Protein AF-A0A822YLI3-F1 (afdb_monomer)

pLDDT: mean 75.6, std 17.93, range [23.59, 96.38]

Foldseek 3Di:
DLVQLVLLVVVLVVLLCVQCVVPHDCVVQVPDPSLVSSLVSLLVVLVVCLVVVLVVQCCCDVPPVVPPPDDPQQAADPVLLVVLLVLVNVCSSVVSNVVSVVSVCSSVVVFDFDQDCVVPPDVVLVVLLVVVVVVVVVVVVVVVVCCVVPVVSVVPPNVVLVVQPDSSSDGCSRCVNVPPPPPNVCVSCVNVSGGPGDDDD

Secondary structure (DSSP, 8-state):
-HHHHHHHHHHHHHHHHHHHHHHS-HHHHTTS-HHHHHHHHHHHHHHHHHHHHHHHHHIIIIIISHHHH--TT-PPPHHHHHHHHHHHHHHHHHHHHHHHHHHHHHHTTSS---S-GGGT-HHHHHHHHHHHHHHHHHHHHHHHHHHHHSHHHIIIIIHHHHHT-STTT--TTSHHHHTSSTHHHHHHHGGG---------

Sequence (201 aa):
MEDYLQLFVDETSFYNRIVLGNLLPENLWKALPHFIQTWIRNYIGGTAVYFISGFLWSFYIYYWKRNVYLPKDAIPSTKAMFLQIVVAMKAMPWYCLLPTLSEYMVENGWTRCFSRISDVGWPLYLLYLAVYLAIVEFGIYWAHRELHDIKPLYKYLHATHHIYNKQNTLSPFAGKFQLSRSFNFHSFVLPYMLVVCLCES

Structure (mmCIF, N/CA/C/O backbone):
data_AF-A0A822YLI3-F1
#
_entry.id   AF-A0A822YLI3-F1
#
loop_
_atom_site.group_PDB
_atom_site.id
_atom_site.type_symbol
_atom_site.label_atom_id
_atom_site.label_alt_id
_atom_site.label_comp_id
_atom_site.label_asym_id
_atom_site.label_entity_id
_atom_site.label_seq_id
_atom_site.pdbx_PDB_ins_code
_atom_site.Cartn_x
_atom_site.Cartn_y
_atom_site.Cartn_z
_atom_site.occupancy
_atom_site.B_iso_or_equiv
_atom_site.auth_seq_id
_atom_site.auth_comp_id
_atom_site.auth_asym_id
_atom_site.auth_atom_id
_atom_site.pdbx_PDB_model_num
ATOM 1 N N . MET A 1 1 ? -12.921 5.745 24.789 1.00 61.78 1 MET A N 1
ATOM 2 C CA . MET A 1 1 ? -11.719 5.488 23.962 1.00 61.78 1 MET A CA 1
ATOM 3 C C . MET A 1 1 ? -11.875 4.158 23.250 1.00 61.78 1 MET A C 1
ATOM 5 O O . MET A 1 1 ? -11.799 4.154 22.033 1.00 61.78 1 MET A O 1
ATOM 9 N N . GLU A 1 2 ? -12.199 3.086 23.979 1.00 70.69 2 GLU A N 1
ATOM 10 C CA . GLU A 1 2 ? -12.533 1.767 23.412 1.00 70.69 2 GLU A CA 1
ATOM 11 C C . GLU A 1 2 ? -13.627 1.843 22.332 1.00 70.69 2 GLU A C 1
ATOM 13 O O . GLU A 1 2 ? -13.388 1.409 21.210 1.00 70.69 2 GLU A O 1
ATOM 18 N N . ASP A 1 3 ? -14.742 2.537 22.594 1.00 81.81 3 ASP A N 1
ATOM 19 C CA . ASP A 1 3 ? -15.818 2.727 21.599 1.00 81.81 3 ASP A CA 1
ATOM 20 C C . ASP A 1 3 ? -15.367 3.436 20.308 1.00 81.81 3 ASP A C 1
ATOM 22 O O . ASP A 1 3 ? -15.943 3.226 19.244 1.00 81.81 3 ASP A O 1
ATOM 26 N N . TYR A 1 4 ? -14.339 4.289 20.385 1.00 85.00 4 TYR A N 1
ATOM 27 C CA . TYR A 1 4 ? -13.810 4.997 19.215 1.00 85.00 4 TYR A CA 1
ATOM 28 C C . TYR A 1 4 ? -12.834 4.121 18.425 1.00 85.00 4 TYR A C 1
ATOM 30 O O . TYR A 1 4 ? -12.859 4.136 17.199 1.00 85.00 4 TYR A O 1
ATOM 38 N N . LEU A 1 5 ? -12.007 3.323 19.112 1.00 87.75 5 LEU A N 1
ATOM 39 C CA . LEU A 1 5 ? -11.114 2.352 18.469 1.00 87.75 5 LEU A CA 1
ATOM 40 C C . LEU A 1 5 ? -11.900 1.259 17.737 1.00 87.75 5 LEU A C 1
ATOM 42 O O . LEU A 1 5 ? -11.496 0.830 16.656 1.00 87.75 5 LEU A O 1
ATOM 46 N N . GLN A 1 6 ? -13.063 0.880 18.275 1.00 90.62 6 GLN A N 1
ATOM 47 C CA . GLN A 1 6 ? -13.955 -0.091 17.649 1.00 90.62 6 GLN A CA 1
ATOM 48 C C . GLN A 1 6 ? -14.407 0.337 16.245 1.00 90.62 6 GLN A C 1
ATOM 50 O O . GLN A 1 6 ? -14.573 -0.520 15.382 1.00 90.62 6 GLN A O 1
ATOM 55 N N . LEU A 1 7 ? -14.518 1.644 15.971 1.00 89.19 7 LEU A N 1
ATOM 56 C CA . LEU A 1 7 ? -14.852 2.146 14.632 1.00 89.19 7 LEU A CA 1
ATOM 57 C C . LEU A 1 7 ? -13.835 1.689 13.578 1.00 89.19 7 LEU A C 1
ATOM 59 O O . LEU A 1 7 ? -14.231 1.301 12.480 1.00 89.19 7 LEU A O 1
ATOM 63 N N . PHE A 1 8 ? -12.542 1.700 13.914 1.00 87.69 8 PHE A N 1
ATOM 64 C CA . PHE A 1 8 ? -11.485 1.260 13.002 1.00 87.69 8 PHE A CA 1
ATOM 65 C C . PHE A 1 8 ? -11.511 -0.256 12.809 1.00 87.69 8 PHE A C 1
ATOM 67 O O . PHE A 1 8 ? -11.421 -0.725 11.678 1.00 87.69 8 PHE A O 1
ATOM 74 N N . VAL A 1 9 ? -11.707 -1.022 13.887 1.00 91.75 9 VAL A N 1
ATOM 75 C CA . VAL A 1 9 ? -11.822 -2.489 13.820 1.00 91.75 9 VAL A CA 1
ATOM 76 C C . VAL A 1 9 ? -13.034 -2.912 12.985 1.00 91.75 9 VAL A C 1
ATOM 78 O O . VAL A 1 9 ? -12.947 -3.842 12.180 1.00 91.75 9 VAL A O 1
ATOM 81 N N . ASP A 1 10 ? -14.171 -2.235 13.147 1.00 91.06 10 ASP A N 1
ATOM 82 C CA . ASP A 1 10 ? -15.396 -2.518 12.398 1.00 91.06 10 ASP A CA 1
ATOM 83 C C . ASP A 1 10 ? -15.228 -2.212 10.908 1.00 91.06 10 ASP A C 1
ATOM 85 O O . ASP A 1 10 ? -15.677 -2.989 10.057 1.00 91.06 10 ASP A O 1
ATOM 89 N N . GLU A 1 11 ? -14.549 -1.109 10.589 1.00 86.75 11 GLU A N 1
ATOM 90 C CA . GLU A 1 11 ? -14.236 -0.703 9.224 1.00 86.75 11 GLU A CA 1
ATOM 91 C C . GLU A 1 11 ? -13.280 -1.694 8.539 1.00 86.75 11 GLU A C 1
ATOM 93 O O . GLU A 1 11 ? -13.584 -2.211 7.459 1.00 86.75 11 GLU A O 1
ATOM 98 N N . THR A 1 12 ? -12.155 -2.042 9.168 1.00 88.56 12 THR A N 1
ATOM 99 C CA . THR A 1 12 ? -11.203 -3.009 8.596 1.00 88.56 12 THR A CA 1
ATOM 100 C C . THR A 1 12 ? -11.826 -4.397 8.469 1.00 88.56 12 THR A C 1
ATOM 102 O O . THR A 1 12 ? -11.646 -5.061 7.444 1.00 88.56 12 THR A O 1
ATOM 105 N N . SER A 1 13 ? -12.641 -4.813 9.444 1.00 92.25 13 SER A N 1
ATOM 106 C CA . SER A 1 13 ? -13.428 -6.051 9.387 1.00 92.25 13 SER A CA 1
ATOM 107 C C . SER A 1 13 ? -14.445 -6.028 8.249 1.00 92.25 13 SER A C 1
ATOM 109 O O . SER A 1 13 ? -14.653 -7.034 7.566 1.00 92.25 13 SER A O 1
ATOM 111 N N . PHE A 1 14 ? -15.090 -4.886 8.007 1.00 89.69 14 PHE A N 1
ATOM 112 C CA . PHE A 1 14 ? -15.985 -4.700 6.871 1.00 89.69 14 PHE A CA 1
ATOM 113 C C . PHE A 1 14 ? -15.246 -4.867 5.540 1.00 89.69 14 PHE A C 1
ATOM 115 O O . PHE A 1 14 ? -15.688 -5.666 4.711 1.00 89.69 14 PHE A O 1
ATOM 122 N N . TYR A 1 15 ? -14.088 -4.230 5.361 1.00 87.75 15 TYR A N 1
ATOM 123 C CA . TYR A 1 15 ? -13.287 -4.408 4.149 1.00 87.75 15 TYR A CA 1
ATOM 124 C C . TYR A 1 15 ? -12.752 -5.836 3.991 1.00 87.75 15 TYR A C 1
ATOM 126 O O . TYR A 1 15 ? -12.775 -6.375 2.882 1.00 87.75 15 TYR A O 1
ATOM 134 N N . ASN A 1 16 ? -12.331 -6.484 5.083 1.00 91.25 16 ASN A N 1
ATOM 135 C CA . ASN A 1 16 ? -11.916 -7.888 5.073 1.00 91.25 16 ASN A CA 1
ATOM 136 C C . ASN A 1 16 ? -13.061 -8.776 4.566 1.00 91.25 16 ASN A C 1
ATOM 138 O O . ASN A 1 16 ? -12.854 -9.578 3.659 1.00 91.25 16 ASN A O 1
ATOM 142 N N . ARG A 1 17 ? -14.291 -8.578 5.060 1.00 92.75 17 ARG A N 1
ATOM 143 C CA . ARG A 1 17 ? -15.476 -9.317 4.590 1.00 92.75 17 ARG A CA 1
ATOM 144 C C . ARG A 1 17 ? -15.779 -9.073 3.114 1.00 92.75 17 ARG A C 1
ATOM 146 O O . ARG A 1 17 ? -16.067 -10.034 2.408 1.00 92.75 17 ARG A O 1
ATOM 153 N N . ILE A 1 18 ? -15.702 -7.827 2.638 1.00 90.31 18 ILE A N 1
ATOM 154 C CA . ILE A 1 18 ? -15.935 -7.512 1.220 1.00 90.31 18 ILE A CA 1
ATOM 155 C C . ILE A 1 18 ? -14.918 -8.238 0.342 1.00 90.31 18 ILE A C 1
ATOM 157 O O . ILE A 1 18 ? -15.299 -8.907 -0.610 1.00 90.31 18 ILE A O 1
ATOM 161 N N . VAL A 1 19 ? -13.625 -8.112 0.622 1.00 90.62 19 VAL A N 1
ATOM 162 C CA . VAL A 1 19 ? -12.602 -8.653 -0.282 1.00 90.62 19 VAL A CA 1
ATOM 163 C C . VAL A 1 19 ? -12.481 -10.165 -0.120 1.00 90.62 19 VAL A C 1
ATOM 165 O O . VAL A 1 19 ? -12.572 -10.897 -1.102 1.00 90.62 19 VAL A O 1
ATOM 168 N N . LEU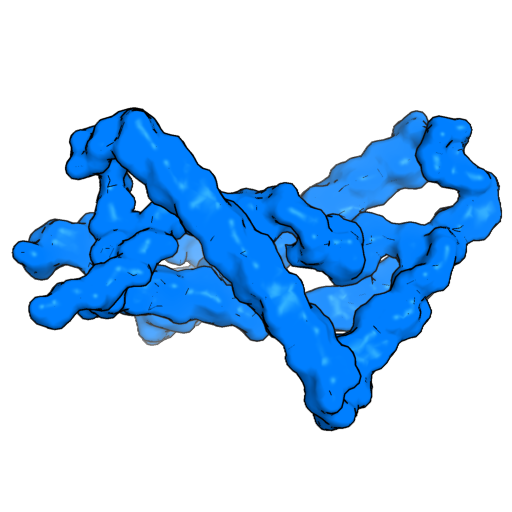 A 1 20 ? -12.299 -10.651 1.109 1.00 93.62 20 LEU A N 1
ATOM 169 C CA . LEU A 1 20 ? -12.065 -12.072 1.364 1.00 93.62 20 LEU A CA 1
ATOM 170 C C . LEU A 1 20 ? -13.341 -12.889 1.177 1.00 93.62 20 LEU A C 1
ATOM 172 O O . LEU A 1 20 ? -13.279 -13.959 0.590 1.00 93.62 20 LEU A O 1
ATOM 176 N N . GLY A 1 21 ? -14.499 -12.377 1.600 1.00 91.56 21 GLY A N 1
ATOM 177 C CA . GLY A 1 21 ? -15.774 -13.081 1.453 1.00 91.56 21 GLY A CA 1
ATOM 178 C C . GLY A 1 21 ? -16.207 -13.276 -0.001 1.00 91.56 21 GLY A C 1
ATOM 179 O O . GLY A 1 21 ? -16.834 -14.284 -0.309 1.00 91.56 21 GLY A O 1
ATOM 180 N N . ASN A 1 22 ? -15.841 -12.360 -0.905 1.00 93.38 22 ASN A N 1
ATOM 181 C CA . ASN A 1 22 ? -16.150 -12.500 -2.331 1.00 93.38 22 ASN A CA 1
ATOM 182 C C . ASN A 1 22 ? -15.109 -13.320 -3.111 1.00 93.38 22 ASN A C 1
ATOM 184 O O . ASN A 1 22 ? -15.420 -13.812 -4.194 1.00 93.38 22 ASN A O 1
ATOM 188 N N . LEU A 1 23 ? -13.876 -13.451 -2.606 1.00 92.31 23 LEU A N 1
ATOM 189 C CA . LEU A 1 23 ? -12.765 -14.055 -3.356 1.00 92.31 23 LEU A CA 1
ATOM 190 C C . LEU A 1 23 ? -12.268 -15.384 -2.781 1.00 92.31 23 LEU A C 1
ATOM 192 O O . LEU A 1 23 ? -11.633 -16.151 -3.503 1.00 92.31 23 LEU A O 1
ATOM 196 N N . LEU A 1 24 ? -12.531 -15.664 -1.503 1.00 91.62 24 LEU A N 1
ATOM 197 C CA . LEU A 1 24 ? -12.056 -16.849 -0.800 1.00 91.62 24 LEU A CA 1
ATOM 198 C C . LEU A 1 24 ? -13.220 -17.594 -0.122 1.00 91.62 24 LEU A C 1
ATOM 200 O O . LEU A 1 24 ? -14.061 -16.971 0.531 1.00 91.62 24 LEU A O 1
ATOM 204 N N . PRO A 1 25 ? -13.240 -18.937 -0.191 1.00 91.62 25 PRO A N 1
ATOM 205 C CA . PRO A 1 25 ? -14.136 -19.763 0.612 1.00 91.62 25 PRO A CA 1
ATOM 206 C C . PRO A 1 25 ? -14.058 -19.427 2.107 1.00 91.62 25 PRO A C 1
ATOM 208 O O . PRO A 1 25 ? -12.970 -19.259 2.659 1.00 91.62 25 PRO A O 1
ATOM 211 N N . GLU A 1 26 ? -15.207 -19.361 2.783 1.00 89.62 26 GLU A N 1
ATOM 212 C CA . GLU A 1 26 ? -15.295 -18.892 4.175 1.00 89.62 26 GLU A CA 1
ATOM 213 C C . GLU A 1 26 ? -14.412 -19.671 5.158 1.00 89.62 26 GLU A C 1
ATOM 215 O O . GLU A 1 26 ? -13.844 -19.095 6.086 1.00 89.62 26 GLU A O 1
ATOM 220 N N . ASN A 1 27 ? -14.257 -20.976 4.936 1.00 90.31 27 ASN A N 1
ATOM 221 C CA . ASN A 1 27 ? -13.449 -21.864 5.768 1.00 90.31 27 ASN A CA 1
ATOM 222 C C . ASN A 1 27 ? -11.946 -21.544 5.726 1.00 90.31 27 ASN A C 1
ATOM 224 O O . ASN A 1 27 ? -11.226 -21.949 6.634 1.00 90.31 27 ASN A O 1
ATOM 228 N N . LEU A 1 28 ? -11.466 -20.840 4.695 1.00 90.31 28 LEU A N 1
ATOM 229 C CA . LEU A 1 28 ? -10.048 -20.510 4.542 1.00 90.31 28 LEU A CA 1
ATOM 230 C C . LEU A 1 28 ? -9.642 -19.246 5.296 1.00 90.31 28 LEU A C 1
ATOM 232 O O . LEU A 1 28 ? -8.495 -19.152 5.722 1.00 90.31 28 LEU A O 1
ATOM 236 N N . TRP A 1 29 ? -10.546 -18.276 5.453 1.00 91.25 29 TRP A N 1
ATOM 237 C CA . TRP A 1 29 ? -10.179 -16.960 5.981 1.00 91.25 29 TRP A CA 1
ATOM 238 C C . TRP A 1 29 ? -10.843 -16.605 7.311 1.00 91.25 29 TRP A C 1
ATOM 240 O O . TRP A 1 29 ? -10.210 -15.924 8.113 1.00 91.25 29 TRP A O 1
ATOM 250 N N . LYS A 1 30 ? -12.056 -17.097 7.608 1.00 91.19 30 LYS A N 1
ATOM 251 C CA . LYS A 1 30 ? -12.750 -16.755 8.867 1.00 91.19 30 LYS A CA 1
ATOM 252 C C . LYS A 1 30 ? -12.019 -17.249 10.117 1.00 91.19 30 LYS A C 1
ATOM 254 O O . LYS A 1 30 ? -12.129 -16.629 11.167 1.00 91.19 30 LYS A O 1
ATOM 259 N N . ALA A 1 31 ? -11.286 -18.358 10.009 1.00 92.50 31 ALA A N 1
ATOM 260 C CA . ALA A 1 31 ? -10.514 -18.925 11.116 1.00 92.50 31 ALA A CA 1
ATOM 261 C C . ALA A 1 31 ? -9.160 -18.225 11.339 1.00 92.50 31 ALA A C 1
ATOM 263 O O . ALA A 1 31 ? -8.481 -18.505 12.326 1.00 92.50 31 ALA A O 1
ATOM 264 N N . LEU A 1 32 ? -8.739 -17.346 10.423 1.00 95.12 32 LEU A N 1
ATOM 265 C CA . LEU A 1 32 ? -7.455 -16.662 10.528 1.00 95.12 32 LEU A CA 1
ATOM 266 C C . LEU A 1 32 ? -7.537 -15.497 11.527 1.00 95.12 32 LEU A C 1
ATOM 268 O O . LEU A 1 32 ? -8.575 -14.840 11.611 1.00 95.12 32 LEU A O 1
ATOM 272 N N . PRO A 1 33 ? -6.442 -15.172 12.238 1.00 96.06 33 PRO A N 1
ATOM 273 C CA . PRO A 1 33 ? -6.355 -13.954 13.039 1.00 96.06 33 PRO A CA 1
ATOM 274 C C . PRO A 1 33 ? -6.661 -12.704 12.208 1.00 96.06 33 PRO A C 1
ATOM 276 O O . PRO A 1 33 ? -6.259 -12.629 11.045 1.00 96.06 33 PRO A O 1
ATOM 279 N N . HIS A 1 34 ? -7.296 -11.699 12.819 1.00 94.31 34 HIS A N 1
ATOM 280 C CA . HIS A 1 34 ? -7.683 -10.446 12.149 1.00 94.31 34 HIS A CA 1
ATOM 281 C C . HIS A 1 34 ? -6.516 -9.785 11.404 1.00 94.31 34 HIS A C 1
ATOM 283 O O . HIS A 1 34 ?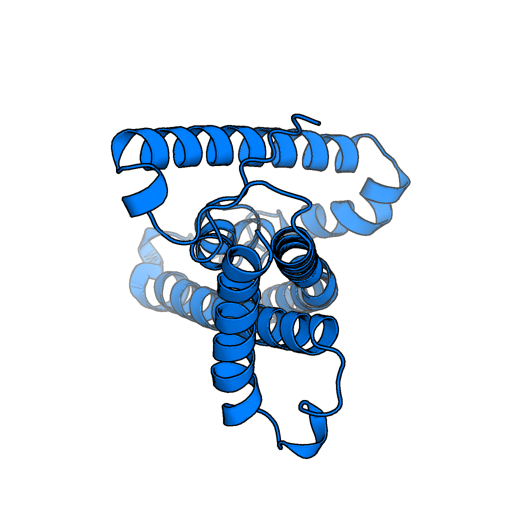 -6.642 -9.451 10.232 1.00 94.31 34 HIS A O 1
ATOM 289 N N . PHE A 1 35 ? -5.332 -9.733 12.024 1.00 95.31 35 PHE A N 1
ATOM 290 C CA . PHE A 1 35 ? -4.110 -9.231 11.385 1.00 95.31 35 PHE A CA 1
ATOM 291 C C . PHE A 1 35 ? -3.778 -9.951 10.066 1.00 95.31 35 PHE A C 1
ATOM 293 O O . PHE A 1 35 ? -3.426 -9.319 9.072 1.00 95.31 35 PHE A O 1
ATOM 300 N N . ILE A 1 36 ? -3.914 -11.282 10.036 1.00 96.38 36 ILE A N 1
ATOM 301 C CA . ILE A 1 36 ? -3.640 -12.084 8.838 1.00 96.38 36 ILE A CA 1
ATOM 302 C C . ILE A 1 36 ? -4.728 -11.856 7.786 1.00 96.38 36 ILE A C 1
ATOM 304 O O . ILE A 1 36 ? -4.408 -11.746 6.604 1.00 96.38 36 ILE A O 1
ATOM 308 N N . GLN A 1 37 ? -5.995 -11.730 8.191 1.00 95.62 37 GLN A N 1
ATOM 309 C CA . GLN A 1 37 ? -7.081 -11.370 7.274 1.00 95.62 37 GLN A CA 1
ATOM 310 C C . GLN A 1 37 ? -6.805 -10.016 6.603 1.00 95.62 37 GLN A C 1
ATOM 312 O O . GLN A 1 37 ? -6.828 -9.923 5.375 1.00 95.62 37 GLN A O 1
ATOM 317 N N . THR A 1 38 ? -6.450 -9.003 7.393 1.00 91.69 38 THR A N 1
ATOM 318 C CA . THR A 1 38 ? -6.077 -7.663 6.920 1.00 91.69 38 THR A CA 1
ATOM 319 C C . THR A 1 38 ? -4.874 -7.713 5.977 1.00 91.69 38 THR A C 1
ATOM 321 O O . THR A 1 38 ? -4.893 -7.091 4.914 1.00 91.69 38 THR A O 1
ATOM 324 N N . TRP A 1 39 ? -3.859 -8.522 6.289 1.00 94.38 39 TRP A N 1
ATOM 325 C CA . TRP A 1 39 ? -2.702 -8.702 5.412 1.00 94.38 39 TRP A CA 1
ATOM 326 C C . TRP A 1 39 ? -3.065 -9.337 4.069 1.00 94.38 39 TRP A C 1
ATOM 328 O O . TRP A 1 39 ? -2.643 -8.846 3.022 1.00 94.38 39 TRP A O 1
ATOM 338 N N . ILE A 1 40 ? -3.888 -10.390 4.074 1.00 94.81 40 ILE A N 1
ATOM 339 C CA . ILE A 1 40 ? -4.360 -11.042 2.845 1.00 94.81 40 ILE A CA 1
ATOM 340 C C . ILE A 1 40 ? -5.216 -10.068 2.028 1.00 94.81 40 ILE A C 1
ATOM 342 O O . ILE A 1 40 ? -5.030 -9.968 0.814 1.00 94.81 40 ILE A O 1
ATOM 346 N N . ARG A 1 41 ? -6.102 -9.302 2.677 1.00 94.00 41 ARG A N 1
ATOM 347 C CA . ARG A 1 41 ? -6.902 -8.254 2.028 1.00 94.00 41 ARG A CA 1
ATOM 348 C C . ARG A 1 41 ? -5.995 -7.224 1.350 1.00 94.00 41 ARG A C 1
ATOM 350 O O . ARG A 1 41 ? -6.176 -6.937 0.167 1.00 94.00 41 ARG A O 1
ATOM 357 N N . ASN A 1 42 ? -4.991 -6.719 2.066 1.00 87.50 42 ASN A N 1
ATOM 358 C CA . ASN A 1 42 ? -4.009 -5.764 1.548 1.00 87.50 42 ASN A CA 1
ATOM 359 C C . ASN A 1 42 ? -3.156 -6.347 0.420 1.00 87.50 42 ASN A C 1
ATOM 361 O O . ASN A 1 42 ? -2.832 -5.634 -0.526 1.00 87.50 42 ASN A O 1
ATOM 365 N N . TYR A 1 43 ? -2.823 -7.636 0.473 1.00 89.88 43 TYR A N 1
ATOM 366 C CA . TYR A 1 43 ? -2.099 -8.320 -0.594 1.00 89.88 43 TYR A CA 1
ATOM 367 C C . TYR A 1 43 ? -2.933 -8.467 -1.869 1.00 89.88 43 TYR A C 1
ATOM 369 O O . TYR A 1 43 ? -2.447 -8.168 -2.963 1.00 89.88 43 TYR A O 1
ATOM 377 N N . ILE A 1 44 ? -4.195 -8.886 -1.742 1.00 89.06 44 ILE A N 1
ATOM 378 C CA . ILE A 1 44 ? -5.123 -9.023 -2.870 1.00 89.06 44 ILE A CA 1
ATOM 379 C C . ILE A 1 44 ? -5.387 -7.657 -3.502 1.00 89.06 44 ILE A C 1
ATOM 381 O O . ILE A 1 44 ? -5.213 -7.504 -4.711 1.00 89.06 44 ILE A O 1
ATOM 385 N N . GLY A 1 45 ? -5.745 -6.657 -2.689 1.00 86.12 45 GLY A N 1
ATOM 386 C CA . GLY A 1 45 ? -5.936 -5.284 -3.151 1.00 86.12 45 GLY A CA 1
ATOM 387 C C . GLY A 1 45 ? -4.670 -4.749 -3.818 1.00 86.12 45 GLY A C 1
ATOM 388 O O . GLY A 1 45 ? -4.728 -4.310 -4.966 1.00 86.12 45 GLY A O 1
ATOM 389 N N . GLY A 1 46 ? -3.529 -4.884 -3.126 1.00 81.94 46 GLY A N 1
ATOM 390 C CA . GLY A 1 46 ? -2.158 -4.591 -3.570 1.00 81.94 46 GLY A CA 1
ATOM 391 C C . GLY A 1 46 ? -1.891 -5.044 -4.996 1.00 81.94 46 GLY A C 1
ATOM 392 O O . GLY A 1 46 ? -1.576 -4.271 -5.905 1.00 81.94 46 GLY A O 1
ATOM 393 N N . THR A 1 47 ? -2.095 -6.340 -5.180 1.00 87.38 47 THR A N 1
ATOM 394 C CA . THR A 1 47 ? -1.877 -7.052 -6.431 1.00 87.38 47 THR A CA 1
ATOM 395 C C . THR A 1 47 ? -2.869 -6.618 -7.512 1.00 87.38 47 THR A C 1
ATOM 397 O O . THR A 1 47 ? -2.468 -6.413 -8.659 1.00 87.38 47 THR A O 1
ATOM 400 N N . ALA A 1 48 ? -4.144 -6.422 -7.165 1.00 85.50 48 ALA A N 1
ATOM 401 C CA . ALA A 1 48 ? -5.171 -5.994 -8.109 1.00 85.50 48 ALA A CA 1
ATOM 402 C C . ALA A 1 48 ? -4.859 -4.611 -8.693 1.00 85.50 48 ALA A C 1
ATOM 404 O O . ALA A 1 48 ? -4.818 -4.465 -9.914 1.00 85.50 48 ALA A O 1
ATOM 405 N N . VAL A 1 49 ? -4.559 -3.609 -7.860 1.00 82.31 49 VAL A N 1
ATOM 406 C CA . VAL A 1 49 ? -4.189 -2.275 -8.367 1.00 82.31 49 VAL A CA 1
ATOM 407 C C . VAL A 1 49 ? -2.896 -2.348 -9.167 1.00 82.31 49 VAL A C 1
ATOM 409 O O . VAL A 1 49 ? -2.832 -1.733 -10.228 1.00 82.31 49 VAL A O 1
ATOM 412 N N . TYR A 1 50 ? -1.890 -3.112 -8.720 1.00 82.31 50 TYR A N 1
ATOM 413 C CA . TYR A 1 50 ? -0.635 -3.291 -9.460 1.00 82.31 50 TYR A CA 1
ATOM 414 C C . TYR A 1 50 ? -0.888 -3.781 -10.893 1.00 82.31 50 TYR A C 1
ATOM 416 O O . TYR A 1 50 ? -0.453 -3.140 -11.853 1.00 82.31 50 TYR A O 1
ATOM 424 N N . PHE A 1 51 ? -1.650 -4.864 -11.062 1.00 86.00 51 PHE A N 1
ATOM 425 C CA . PHE A 1 51 ? -1.923 -5.418 -12.388 1.00 86.00 51 PHE A CA 1
ATOM 426 C C . PHE A 1 51 ? -2.892 -4.572 -13.211 1.00 86.00 51 PHE A C 1
ATOM 428 O O . PHE A 1 51 ? -2.629 -4.364 -14.393 1.00 86.00 51 PHE A O 1
ATOM 435 N N . ILE A 1 52 ? -3.970 -4.047 -12.619 1.00 84.00 52 ILE A N 1
ATOM 436 C CA . ILE A 1 52 ? -4.948 -3.217 -13.339 1.00 84.00 52 ILE A CA 1
ATO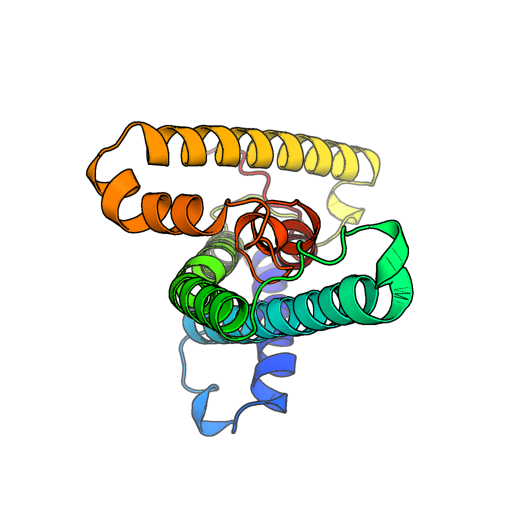M 437 C C . ILE A 1 52 ? -4.278 -1.936 -13.834 1.00 84.00 52 ILE A C 1
ATOM 439 O O . ILE A 1 52 ? -4.339 -1.626 -15.022 1.00 84.00 52 ILE A O 1
ATOM 443 N N . SER A 1 53 ? -3.581 -1.209 -12.958 1.00 78.56 53 SER A N 1
ATOM 444 C CA . SER A 1 53 ? -2.903 0.027 -13.357 1.00 78.56 53 SER A CA 1
ATOM 445 C C . SER A 1 53 ? -1.741 -0.246 -14.314 1.00 78.56 53 SER A C 1
ATOM 447 O O . SER A 1 53 ? -1.575 0.495 -15.282 1.00 78.56 53 SER A O 1
ATOM 449 N N . GLY A 1 54 ? -0.985 -1.334 -14.116 1.00 81.12 54 GLY A N 1
ATOM 450 C CA . GLY A 1 54 ? 0.110 -1.731 -15.006 1.00 81.12 54 GLY A CA 1
ATOM 451 C C . GLY A 1 54 ? -0.390 -2.097 -16.400 1.00 81.12 54 GLY A C 1
ATOM 452 O O . GLY A 1 54 ? 0.193 -1.673 -17.401 1.00 81.12 54 GLY A O 1
ATOM 453 N N . PHE A 1 55 ? -1.516 -2.807 -16.478 1.00 85.25 55 PHE A N 1
ATOM 454 C CA . PHE A 1 55 ? -2.195 -3.133 -17.726 1.00 85.25 55 PHE A CA 1
ATOM 455 C C . PHE A 1 55 ? -2.723 -1.883 -18.432 1.00 85.25 55 PHE A C 1
ATOM 457 O O . PHE A 1 55 ? -2.401 -1.675 -19.600 1.00 85.25 55 PHE A O 1
ATOM 464 N N . LEU A 1 56 ? -3.475 -1.024 -17.734 1.00 82.62 56 LEU A N 1
ATOM 465 C CA . LEU A 1 56 ? -4.045 0.198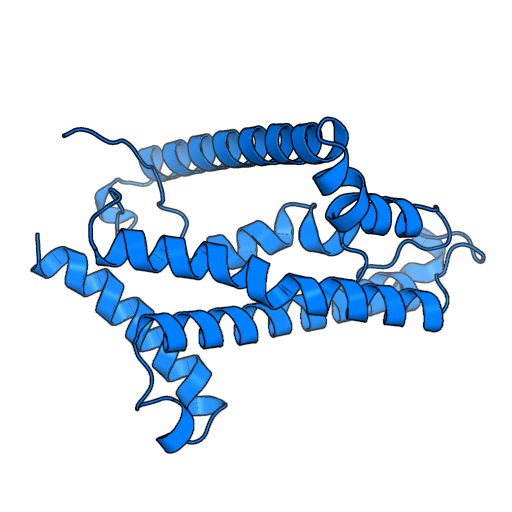 -18.313 1.00 82.62 56 LEU A CA 1
ATOM 466 C C . LEU A 1 56 ? -2.955 1.133 -18.852 1.00 82.62 56 LEU A C 1
ATOM 468 O O . LEU A 1 56 ? -3.067 1.631 -19.973 1.00 82.62 56 LEU A O 1
ATOM 472 N N . TRP A 1 57 ? -1.865 1.319 -18.102 1.00 79.69 57 TRP A N 1
ATOM 473 C CA . TRP A 1 57 ? -0.720 2.110 -18.554 1.00 79.69 57 TRP A CA 1
ATOM 474 C C . TRP A 1 57 ? 0.007 1.473 -19.737 1.00 79.69 57 TRP A C 1
ATOM 476 O O . TRP A 1 57 ? 0.363 2.177 -20.684 1.00 79.69 57 TRP A O 1
ATOM 486 N N . SER A 1 58 ? 0.204 0.153 -19.717 1.00 81.50 58 SER A N 1
ATOM 487 C CA . SER A 1 58 ? 0.829 -0.572 -20.830 1.00 81.50 58 SER A CA 1
ATOM 488 C C . SER A 1 58 ? -0.014 -0.470 -22.099 1.00 81.50 58 SER A C 1
ATOM 490 O O . SER A 1 58 ? 0.520 -0.201 -23.172 1.00 81.50 58 SER A O 1
ATOM 492 N N . PHE A 1 59 ? -1.335 -0.611 -21.982 1.00 83.50 59 PHE A N 1
ATOM 493 C CA . PHE A 1 59 ? -2.269 -0.433 -23.088 1.00 83.50 59 PHE A CA 1
ATOM 494 C C . PHE A 1 59 ? -2.224 1.002 -23.630 1.00 83.50 59 PHE A C 1
ATOM 496 O O . PHE A 1 59 ? -2.063 1.214 -24.833 1.00 83.50 59 PHE A O 1
ATOM 503 N N . TYR A 1 60 ? -2.284 2.004 -22.750 1.00 82.44 60 TYR A N 1
ATOM 504 C CA . TYR A 1 60 ? -2.251 3.407 -23.156 1.00 82.44 60 TYR A CA 1
ATOM 505 C C . TYR A 1 60 ? -0.943 3.786 -23.867 1.00 82.44 60 TYR A C 1
ATOM 507 O O . TYR A 1 60 ? -0.977 4.364 -24.955 1.00 82.44 60 TYR A O 1
ATOM 515 N N . ILE A 1 61 ? 0.214 3.436 -23.295 1.00 78.25 61 ILE A N 1
ATOM 516 C CA . ILE A 1 61 ? 1.523 3.797 -23.857 1.00 78.25 61 ILE A CA 1
ATOM 517 C C . ILE A 1 61 ? 1.831 2.982 -25.114 1.00 78.25 61 ILE A C 1
ATOM 519 O O . ILE A 1 61 ? 2.193 3.559 -26.137 1.00 78.25 61 ILE A O 1
ATOM 523 N N . TYR A 1 62 ? 1.733 1.651 -25.051 1.00 76.88 62 TYR A N 1
ATOM 524 C CA . TYR A 1 62 ? 2.265 0.788 -26.110 1.00 76.88 62 TYR A CA 1
ATOM 525 C C . TYR A 1 62 ? 1.288 0.560 -27.260 1.00 76.88 62 TYR A C 1
ATOM 527 O O . TYR A 1 62 ? 1.735 0.311 -28.381 1.00 76.88 62 TYR A O 1
ATOM 535 N N . TYR A 1 63 ? -0.020 0.661 -27.008 1.00 77.94 63 TYR A N 1
ATOM 536 C CA . TYR A 1 63 ? -1.048 0.420 -28.019 1.00 77.94 63 TYR A CA 1
ATOM 537 C C . TYR A 1 63 ? -1.706 1.717 -28.503 1.00 77.94 63 TYR A C 1
ATOM 539 O O . TYR A 1 63 ? -1.723 1.975 -29.703 1.00 77.94 63 TYR A O 1
ATOM 547 N N . TRP A 1 64 ? -2.186 2.577 -27.595 1.00 80.19 64 TRP A N 1
ATOM 548 C CA . TRP A 1 64 ? -2.945 3.776 -27.986 1.00 80.19 64 TRP A CA 1
ATOM 549 C C . TRP A 1 64 ? -2.060 4.952 -28.430 1.00 80.19 64 TRP A C 1
ATOM 551 O O . TRP A 1 64 ? -2.277 5.541 -29.489 1.00 80.19 64 TRP A O 1
ATOM 561 N N . LYS A 1 65 ? -1.069 5.348 -27.623 1.00 77.12 65 LYS A N 1
ATOM 562 C CA . LYS A 1 65 ? -0.221 6.538 -27.849 1.00 7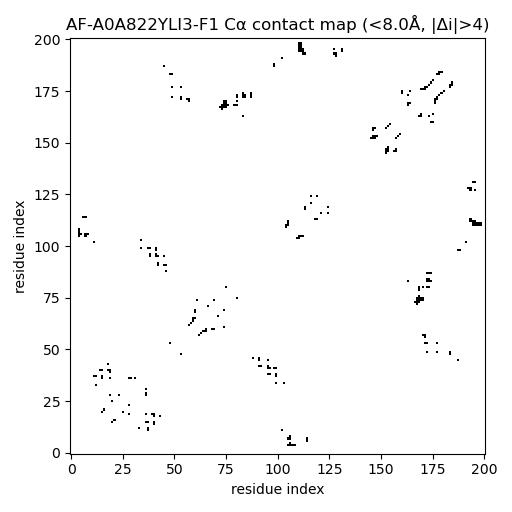7.12 65 LYS A CA 1
ATOM 563 C C . LYS A 1 65 ? 1.236 6.191 -28.163 1.00 77.12 65 LYS A C 1
ATOM 565 O O . LYS A 1 65 ? 2.147 6.962 -27.856 1.00 77.12 65 LYS A O 1
ATOM 570 N N . ARG A 1 66 ? 1.448 5.070 -28.854 1.00 67.06 66 ARG A N 1
ATOM 571 C CA . ARG A 1 66 ? 2.774 4.519 -29.177 1.00 67.06 66 ARG A CA 1
ATOM 572 C C . ARG A 1 66 ? 3.747 5.538 -29.774 1.00 67.06 66 ARG A C 1
ATOM 574 O O . ARG A 1 66 ? 4.894 5.600 -29.355 1.00 67.06 66 ARG A O 1
ATOM 581 N N . ASN A 1 67 ? 3.283 6.351 -30.722 1.00 62.94 67 ASN A N 1
ATOM 582 C CA . ASN A 1 67 ? 4.136 7.279 -31.476 1.00 62.94 67 ASN A CA 1
ATOM 583 C C . ASN A 1 67 ? 4.409 8.613 -30.756 1.00 62.94 67 ASN A C 1
ATOM 585 O O . ASN A 1 67 ? 5.145 9.436 -31.287 1.00 62.94 67 ASN A O 1
ATOM 589 N N . VAL A 1 68 ? 3.790 8.856 -29.595 1.00 66.38 68 VAL A N 1
ATOM 590 C CA . VAL A 1 68 ? 3.897 10.137 -28.873 1.00 66.38 68 VAL A CA 1
ATOM 591 C C . VAL A 1 68 ? 4.955 10.070 -27.777 1.00 66.38 68 VAL A C 1
ATOM 593 O O . VAL A 1 68 ? 5.694 11.027 -27.579 1.00 66.38 68 VAL A O 1
ATOM 596 N N . TYR A 1 69 ? 5.026 8.945 -27.063 1.00 63.16 69 TYR A N 1
ATOM 597 C CA . TYR A 1 69 ? 5.813 8.851 -25.832 1.00 63.16 69 TYR A CA 1
ATOM 598 C C . TYR A 1 69 ? 7.099 8.033 -25.963 1.00 63.16 69 TYR A C 1
ATOM 600 O O . TYR A 1 69 ? 7.967 8.163 -25.102 1.00 63.16 69 TYR A O 1
ATOM 608 N N . LEU A 1 70 ? 7.243 7.192 -26.997 1.00 63.28 70 LEU A N 1
ATOM 609 C CA . LEU A 1 70 ? 8.380 6.277 -27.112 1.00 63.28 70 LEU A CA 1
ATOM 610 C C . LEU A 1 70 ? 8.964 6.216 -28.534 1.00 63.28 70 LEU A C 1
ATOM 612 O O . LEU A 1 70 ? 8.219 6.033 -29.499 1.00 63.28 70 LEU A O 1
ATOM 616 N N . PRO A 1 71 ? 10.303 6.284 -28.675 1.00 66.44 71 PRO A N 1
ATOM 617 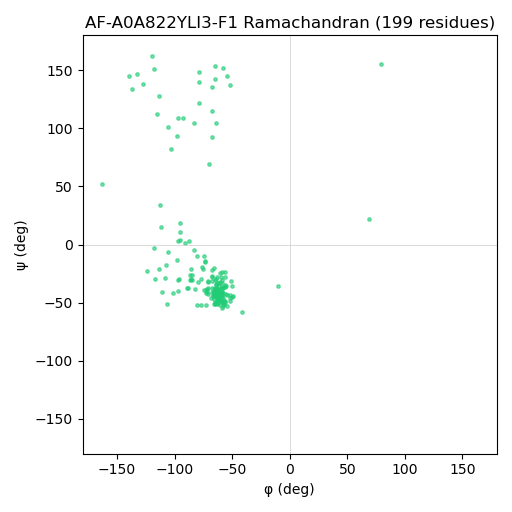C CA . PRO A 1 71 ? 10.983 5.848 -29.890 1.00 66.44 71 PRO A CA 1
ATOM 618 C C . PRO A 1 71 ? 10.669 4.372 -30.182 1.00 66.44 71 PRO A C 1
ATOM 620 O O . PRO A 1 71 ? 10.443 3.584 -29.261 1.00 66.44 71 PRO A O 1
ATOM 623 N N . LYS A 1 72 ? 10.696 3.965 -31.459 1.00 62.34 72 LYS A N 1
ATOM 624 C CA . LYS A 1 72 ? 10.344 2.593 -31.886 1.00 62.34 72 LYS A CA 1
ATOM 625 C C . LYS A 1 72 ? 11.166 1.498 -31.186 1.00 62.34 72 LYS A C 1
ATOM 627 O O . LYS A 1 72 ? 10.633 0.414 -30.962 1.00 62.34 72 LYS A O 1
ATOM 632 N N . ASP A 1 73 ? 12.390 1.820 -30.773 1.00 64.44 73 ASP A N 1
ATOM 633 C CA . ASP A 1 73 ? 13.353 0.886 -30.171 1.00 64.44 73 ASP A CA 1
ATOM 634 C C . ASP A 1 73 ? 13.336 0.897 -28.629 1.00 64.44 73 ASP A C 1
ATOM 636 O O . ASP A 1 73 ? 14.140 0.227 -27.983 1.00 64.44 73 ASP A O 1
ATOM 640 N N . ALA A 1 74 ? 12.427 1.667 -28.021 1.00 66.12 74 ALA A N 1
ATOM 641 C CA . ALA A 1 74 ? 12.345 1.845 -26.570 1.00 66.12 74 ALA A CA 1
ATOM 642 C C . ALA A 1 74 ? 11.305 0.936 -25.888 1.00 66.12 74 ALA A C 1
ATOM 644 O O . ALA A 1 74 ? 11.089 1.053 -24.683 1.00 66.12 74 ALA A O 1
ATOM 645 N N . ILE A 1 75 ? 10.639 0.045 -26.634 1.00 72.06 75 ILE A N 1
ATOM 646 C CA . ILE A 1 75 ? 9.656 -0.880 -26.058 1.00 72.06 75 ILE A CA 1
ATOM 647 C C . ILE A 1 75 ? 10.401 -2.043 -25.382 1.00 72.06 75 ILE A C 1
ATOM 649 O O . ILE A 1 75 ? 11.148 -2.761 -26.053 1.00 72.06 75 ILE A O 1
ATOM 653 N N . PRO A 1 76 ? 10.194 -2.272 -24.074 1.00 76.12 76 PRO A N 1
ATOM 654 C CA . PRO A 1 76 ? 10.812 -3.389 -23.377 1.00 76.12 76 PRO A CA 1
ATOM 655 C C . PRO A 1 76 ? 10.290 -4.723 -23.923 1.00 76.12 76 PRO A C 1
ATOM 657 O O . PRO A 1 76 ? 9.107 -4.882 -24.223 1.00 76.12 76 PRO A O 1
ATOM 660 N N . SER A 1 77 ? 11.174 -5.717 -24.018 1.00 82.06 77 SER A N 1
ATOM 661 C CA . SER A 1 77 ? 10.774 -7.064 -24.436 1.00 82.06 77 SER A CA 1
ATOM 662 C C . SER A 1 77 ? 9.818 -7.709 -23.426 1.00 82.06 77 SER A C 1
ATOM 664 O O . SER A 1 77 ? 9.892 -7.452 -22.222 1.00 82.06 77 SER A O 1
ATOM 666 N N . THR A 1 78 ? 8.974 -8.635 -23.888 1.00 82.75 78 THR A N 1
ATOM 667 C CA . THR A 1 78 ? 8.053 -9.399 -23.025 1.00 82.75 78 THR A CA 1
ATOM 668 C C . THR A 1 78 ? 8.787 -10.116 -21.893 1.00 82.75 78 THR A C 1
ATOM 670 O O . THR A 1 78 ? 8.306 -10.160 -20.764 1.00 82.75 78 THR A O 1
ATOM 673 N N . LYS A 1 79 ? 10.001 -10.611 -22.168 1.00 83.69 79 LYS A N 1
ATOM 674 C CA . LYS A 1 79 ? 10.873 -11.233 -21.165 1.00 83.69 79 LYS A CA 1
ATOM 675 C C . LYS A 1 79 ? 11.305 -10.238 -20.082 1.00 83.69 79 LYS A C 1
ATOM 677 O O . LYS A 1 79 ? 11.325 -10.599 -18.909 1.00 83.69 79 LYS A O 1
ATOM 682 N N . ALA A 1 80 ? 11.634 -9.000 -20.458 1.00 81.12 80 ALA A N 1
ATOM 683 C CA . ALA A 1 80 ? 11.996 -7.952 -19.505 1.00 81.12 80 ALA A CA 1
ATOM 684 C C . ALA A 1 80 ? 10.800 -7.542 -18.631 1.00 81.12 80 ALA A C 1
ATOM 686 O O . ALA A 1 80 ? 10.949 -7.451 -17.414 1.00 81.12 80 ALA A O 1
ATOM 687 N N . MET A 1 81 ? 9.613 -7.378 -19.224 1.00 82.69 81 MET A N 1
ATOM 688 C CA . MET A 1 81 ? 8.387 -7.074 -18.472 1.00 82.69 81 MET A CA 1
ATOM 689 C C . MET A 1 81 ? 8.017 -8.199 -17.500 1.00 82.69 81 MET A C 1
ATOM 691 O O . MET A 1 81 ? 7.735 -7.939 -16.335 1.00 82.69 81 MET A O 1
ATOM 695 N N . PHE A 1 82 ? 8.083 -9.460 -17.938 1.00 86.31 82 PHE A N 1
ATOM 696 C CA . PHE A 1 82 ? 7.808 -10.605 -17.068 1.00 86.31 82 PHE A CA 1
ATOM 697 C C . PHE A 1 82 ? 8.772 -10.664 -15.879 1.00 86.31 82 PHE A C 1
ATOM 699 O O . PHE A 1 82 ? 8.357 -10.866 -14.741 1.00 86.31 82 PHE A O 1
ATOM 706 N N . LEU A 1 83 ? 10.062 -10.431 -16.124 1.00 84.31 83 LEU A N 1
ATOM 707 C CA . LEU A 1 83 ? 11.063 -10.409 -15.064 1.00 84.31 83 LEU A CA 1
ATOM 708 C C . LEU A 1 83 ? 10.809 -9.275 -14.055 1.00 84.31 83 LEU A C 1
ATOM 710 O O . LEU A 1 83 ? 10.968 -9.484 -12.854 1.00 84.31 83 LEU A O 1
ATOM 714 N N . GLN A 1 84 ? 10.352 -8.108 -14.518 1.00 82.25 84 GLN A N 1
ATOM 715 C CA . GLN A 1 84 ? 9.945 -7.003 -13.643 1.00 82.25 84 GLN A CA 1
ATOM 716 C C . GLN A 1 84 ? 8.735 -7.361 -12.781 1.00 82.25 84 GLN A C 1
ATOM 718 O O . GLN A 1 84 ? 8.771 -7.109 -11.578 1.00 82.25 84 GLN A O 1
ATOM 723 N N . ILE A 1 85 ? 7.722 -8.012 -13.361 1.00 86.25 85 ILE A N 1
ATOM 724 C CA . ILE A 1 85 ? 6.558 -8.519 -12.621 1.00 86.25 85 ILE A CA 1
ATOM 725 C C . ILE A 1 85 ? 7.006 -9.517 -11.551 1.00 86.25 85 ILE A C 1
ATOM 727 O O . ILE A 1 85 ? 6.626 -9.382 -10.394 1.00 86.25 85 ILE A O 1
ATOM 731 N N . VAL A 1 86 ? 7.859 -10.488 -11.891 1.00 87.44 86 VAL A N 1
ATOM 732 C CA . VAL A 1 86 ? 8.356 -11.485 -10.924 1.00 87.44 86 VAL A CA 1
ATOM 733 C C . VAL A 1 86 ? 9.090 -10.818 -9.761 1.00 87.44 86 VAL A C 1
ATOM 735 O O . VAL A 1 86 ? 8.881 -11.186 -8.606 1.00 87.44 86 VAL A O 1
ATOM 738 N N . VAL A 1 87 ? 9.946 -9.834 -10.042 1.00 83.62 87 VAL A N 1
ATOM 739 C CA . VAL A 1 87 ? 10.667 -9.094 -8.997 1.00 83.62 87 VAL A CA 1
ATOM 740 C C . VAL A 1 87 ? 9.698 -8.291 -8.124 1.00 83.62 87 VAL A C 1
ATOM 742 O O . VAL A 1 87 ? 9.807 -8.350 -6.900 1.00 83.62 87 VAL A O 1
ATOM 745 N N . ALA A 1 88 ? 8.724 -7.599 -8.721 1.00 83.94 88 ALA A N 1
ATOM 746 C CA . ALA A 1 88 ? 7.714 -6.841 -7.984 1.00 83.94 88 ALA A CA 1
ATOM 747 C C . ALA A 1 88 ? 6.848 -7.752 -7.100 1.00 83.94 88 ALA A C 1
ATOM 749 O O . ALA A 1 88 ? 6.659 -7.471 -5.919 1.00 83.94 88 ALA A O 1
ATOM 750 N N . MET A 1 89 ? 6.397 -8.891 -7.628 1.00 88.00 89 MET A N 1
ATOM 751 C CA . MET A 1 89 ? 5.562 -9.846 -6.898 1.00 88.00 89 MET A CA 1
ATOM 752 C C . MET A 1 89 ? 6.296 -10.533 -5.745 1.00 88.00 89 MET A C 1
ATOM 754 O O . MET A 1 89 ? 5.661 -10.874 -4.752 1.00 88.00 89 MET A O 1
ATOM 758 N N . LYS A 1 90 ? 7.625 -10.692 -5.820 1.00 86.56 90 LYS A N 1
ATOM 759 C CA . LYS A 1 90 ? 8.435 -11.151 -4.676 1.00 86.56 90 LYS A CA 1
ATOM 760 C C . LYS A 1 90 ? 8.492 -10.125 -3.543 1.00 86.56 90 LYS A C 1
ATOM 762 O O . LYS A 1 90 ? 8.593 -10.513 -2.383 1.00 86.56 90 LYS A O 1
ATOM 767 N N . ALA A 1 91 ? 8.440 -8.835 -3.870 1.00 81.69 91 ALA A N 1
ATOM 768 C CA . ALA A 1 91 ? 8.446 -7.756 -2.886 1.00 81.69 91 ALA A CA 1
ATOM 769 C C . ALA A 1 91 ? 7.041 -7.441 -2.340 1.00 81.69 91 ALA A C 1
ATOM 771 O O . ALA A 1 91 ? 6.918 -6.979 -1.208 1.00 81.69 91 ALA A O 1
ATOM 772 N N . MET A 1 92 ? 5.988 -7.716 -3.117 1.00 84.38 92 MET A N 1
ATOM 773 C CA . MET A 1 92 ? 4.596 -7.376 -2.800 1.00 84.38 92 MET A CA 1
ATOM 774 C C . MET A 1 92 ? 4.137 -7.796 -1.389 1.00 84.38 92 MET A C 1
ATOM 776 O O . MET A 1 92 ? 3.565 -6.953 -0.702 1.00 84.38 92 MET A O 1
ATOM 780 N N . PRO A 1 93 ? 4.423 -9.018 -0.886 1.00 88.31 93 PRO A N 1
ATOM 781 C CA . PRO A 1 93 ? 3.998 -9.419 0.459 1.00 88.31 93 PRO A CA 1
ATOM 782 C C . PRO A 1 93 ? 4.550 -8.506 1.565 1.00 88.31 93 PRO A C 1
ATOM 784 O O . PRO A 1 93 ? 3.845 -8.201 2.526 1.00 88.31 93 PRO A O 1
ATOM 787 N N . TRP A 1 94 ? 5.791 -8.034 1.401 1.00 83.62 94 TRP A N 1
ATOM 788 C CA . TRP A 1 94 ? 6.456 -7.119 2.331 1.00 83.62 94 TRP A CA 1
ATOM 789 C C . TRP A 1 94 ? 5.914 -5.696 2.211 1.00 83.62 94 TRP A C 1
ATOM 791 O O . TRP A 1 94 ? 5.701 -5.033 3.220 1.00 83.62 94 TRP A O 1
ATOM 801 N N . TYR A 1 95 ? 5.625 -5.245 0.988 1.00 78.75 95 TYR A N 1
ATOM 802 C CA . TYR A 1 95 ? 4.994 -3.943 0.766 1.00 78.75 95 TYR A CA 1
ATOM 803 C C . TYR A 1 95 ? 3.594 -3.866 1.375 1.00 78.75 95 TYR A C 1
ATOM 805 O O . TYR A 1 95 ? 3.262 -2.865 2.000 1.00 78.75 95 TYR A O 1
ATOM 813 N N . CYS A 1 96 ? 2.799 -4.931 1.261 1.00 83.88 96 CYS A N 1
ATOM 814 C CA . CYS A 1 96 ? 1.466 -5.014 1.858 1.00 83.88 96 CYS A CA 1
ATOM 815 C C . CYS A 1 96 ? 1.495 -5.199 3.385 1.00 83.88 96 CYS A C 1
ATOM 817 O O . CYS A 1 96 ? 0.481 -4.983 4.049 1.00 83.88 96 CYS A O 1
ATOM 819 N N . LEU A 1 97 ? 2.643 -5.556 3.971 1.00 84.06 97 LEU A N 1
ATOM 820 C CA . LEU A 1 97 ? 2.790 -5.637 5.423 1.00 84.06 97 LEU A CA 1
ATOM 821 C C . LEU A 1 97 ? 2.797 -4.249 6.079 1.00 84.06 97 LEU A C 1
ATOM 823 O O . LEU A 1 97 ? 2.272 -4.109 7.175 1.00 84.06 97 LEU A O 1
ATOM 827 N N . LEU A 1 98 ? 3.324 -3.222 5.403 1.00 81.12 98 LEU A N 1
ATOM 828 C CA . LEU A 1 98 ? 3.344 -1.847 5.917 1.00 81.12 98 LEU A CA 1
ATOM 829 C C . LEU A 1 98 ? 1.943 -1.280 6.222 1.00 81.12 98 LEU A C 1
ATOM 831 O O . LEU A 1 98 ? 1.728 -0.880 7.366 1.00 81.12 98 LEU A O 1
ATOM 835 N N . PRO A 1 99 ? 0.971 -1.267 5.284 1.00 80.31 99 PRO A N 1
ATOM 836 C CA . PRO A 1 99 ? -0.385 -0.816 5.597 1.00 80.31 99 PRO A CA 1
ATOM 837 C C . PRO A 1 99 ? -1.063 -1.719 6.636 1.00 80.31 99 PRO A C 1
ATOM 839 O O . PRO A 1 99 ? -1.756 -1.217 7.509 1.00 80.31 99 PRO A O 1
ATOM 842 N N . THR A 1 100 ? -0.775 -3.025 6.633 1.00 86.50 100 THR A N 1
ATOM 843 C CA . THR A 1 100 ? -1.303 -3.959 7.646 1.00 86.50 100 THR A CA 1
ATOM 844 C C . THR A 1 100 ? -0.819 -3.608 9.054 1.00 86.50 100 THR A C 1
ATOM 846 O O . THR A 1 100 ? -1.606 -3.592 9.996 1.00 86.50 100 THR A O 1
ATOM 849 N N . LEU A 1 101 ? 0.474 -3.311 9.212 1.00 86.44 101 LEU A N 1
ATOM 850 C CA . LEU A 1 101 ? 1.032 -2.882 10.490 1.00 86.44 101 LEU A CA 1
ATOM 851 C C . LEU A 1 101 ? 0.459 -1.526 10.903 1.00 86.44 101 LEU A C 1
ATOM 853 O O . LEU A 1 101 ? 0.124 -1.347 12.066 1.00 86.44 101 LEU A O 1
ATOM 857 N N . SER A 1 102 ? 0.302 -0.601 9.954 1.00 83.56 102 SER A N 1
ATOM 858 C CA . SER A 1 102 ? -0.324 0.695 10.214 1.00 83.56 102 SER A CA 1
ATOM 859 C C . SER A 1 102 ? -1.745 0.535 10.756 1.00 83.56 102 SER A C 1
ATOM 861 O O . SER A 1 102 ? -2.075 1.145 11.764 1.00 83.56 102 SER A O 1
ATOM 863 N N . GLU A 1 103 ? -2.569 -0.307 10.132 1.00 85.69 103 GLU A N 1
ATOM 864 C CA . GLU A 1 103 ? -3.925 -0.605 10.608 1.00 85.69 103 GLU A CA 1
ATOM 865 C C . GLU A 1 103 ? -3.913 -1.242 11.993 1.00 85.69 103 GLU A C 1
ATOM 867 O O . GLU A 1 103 ? -4.651 -0.810 12.870 1.00 85.69 103 GLU A O 1
ATOM 872 N N . TYR A 1 104 ? -3.016 -2.198 12.229 1.00 89.75 104 TYR A N 1
ATOM 873 C CA . TYR A 1 104 ? -2.858 -2.800 13.548 1.00 89.75 104 TYR A CA 1
ATOM 874 C C . TYR A 1 104 ? -2.507 -1.758 14.621 1.00 89.75 104 TYR A C 1
ATOM 876 O O . TYR A 1 104 ? -3.075 -1.773 15.711 1.00 89.75 104 TYR A O 1
ATOM 884 N N . MET A 1 105 ? -1.597 -0.828 14.323 1.00 89.00 105 MET A N 1
ATOM 885 C CA . MET A 1 105 ? -1.232 0.259 15.237 1.00 89.00 105 MET A CA 1
ATOM 886 C C . MET A 1 105 ? -2.423 1.181 15.531 1.00 89.00 105 MET A C 1
ATOM 888 O O . MET A 1 105 ? -2.618 1.567 16.684 1.00 89.00 105 MET A O 1
ATOM 892 N N . VAL A 1 106 ? -3.233 1.493 14.513 1.00 87.12 106 VAL A N 1
ATOM 893 C CA . VAL A 1 106 ? -4.453 2.304 14.653 1.00 87.12 106 VAL A CA 1
ATOM 894 C C . VAL A 1 106 ? -5.476 1.595 15.542 1.00 87.12 106 VAL A C 1
ATOM 896 O O . VAL A 1 106 ? -5.963 2.185 16.502 1.00 87.12 106 VAL A O 1
ATOM 899 N N . GLU A 1 107 ? -5.764 0.322 15.266 1.00 88.81 107 GLU A N 1
ATOM 900 C CA . GLU A 1 107 ? -6.731 -0.493 16.016 1.00 88.81 107 GLU A CA 1
ATOM 901 C C . GLU A 1 107 ? -6.340 -0.658 17.493 1.00 88.81 107 GLU A C 1
ATOM 903 O O . GLU A 1 107 ? -7.206 -0.699 18.363 1.00 88.81 107 GLU A O 1
ATOM 908 N N . ASN A 1 108 ? -5.037 -0.699 17.793 1.00 89.62 108 ASN A N 1
ATOM 909 C CA . ASN A 1 108 ? -4.520 -0.788 19.162 1.00 89.62 108 ASN A CA 1
ATOM 910 C C . ASN A 1 108 ? -4.326 0.584 19.838 1.00 89.62 108 ASN A C 1
ATOM 912 O O . ASN A 1 108 ? -3.822 0.646 20.960 1.00 89.62 108 ASN A O 1
ATOM 916 N N . GLY A 1 109 ? -4.681 1.687 19.172 1.00 87.38 109 GLY A N 1
ATOM 917 C CA . GLY A 1 109 ? -4.559 3.037 19.726 1.00 87.38 109 GLY A CA 1
ATOM 918 C C . GLY A 1 109 ? -3.120 3.528 19.901 1.00 87.38 109 GLY A C 1
ATOM 919 O O . GLY A 1 109 ? -2.877 4.438 20.688 1.00 87.38 109 GLY A O 1
ATOM 920 N N . TRP A 1 110 ? -2.152 2.954 19.178 1.00 87.31 110 TRP A N 1
ATOM 921 C CA . TRP A 1 110 ? -0.748 3.392 19.225 1.00 87.31 110 TRP A CA 1
ATOM 922 C C . TRP A 1 110 ? -0.534 4.724 18.501 1.00 87.31 110 TRP A C 1
ATOM 924 O O . TRP A 1 110 ? 0.510 5.359 18.643 1.00 87.31 110 TRP A O 1
ATOM 934 N N . THR A 1 111 ? -1.512 5.136 17.697 1.00 81.56 111 THR A N 1
ATOM 935 C CA . THR A 1 111 ? -1.478 6.355 16.896 1.00 81.56 111 THR A CA 1
ATOM 936 C C . THR A 1 111 ? -2.778 7.126 17.055 1.00 81.56 111 THR A C 1
ATOM 938 O O . THR A 1 111 ? -3.856 6.541 17.173 1.00 81.56 111 THR A O 1
ATOM 941 N N . ARG A 1 112 ? -2.699 8.459 17.005 1.00 81.69 112 ARG A N 1
ATOM 942 C CA . ARG A 1 112 ? -3.891 9.306 16.999 1.00 81.69 112 ARG A CA 1
ATOM 943 C C . ARG A 1 112 ? -4.434 9.416 15.578 1.00 81.69 112 ARG A C 1
ATOM 945 O O . ARG A 1 112 ? -3.884 10.135 14.746 1.00 81.69 112 ARG A O 1
ATOM 952 N N . CYS A 1 113 ? -5.521 8.700 15.323 1.00 81.88 113 CYS A N 1
ATOM 953 C CA . CYS A 1 113 ? -6.201 8.674 14.034 1.00 81.88 113 CYS A CA 1
ATOM 954 C C . CYS A 1 113 ? -7.623 9.202 14.183 1.00 81.88 113 CYS A C 1
ATOM 956 O O . CYS A 1 113 ? -8.238 9.067 15.241 1.00 81.88 113 CYS A O 1
ATOM 958 N N . PHE A 1 114 ? -8.143 9.797 13.113 1.00 85.19 114 PHE A N 1
ATOM 959 C CA . PHE A 1 114 ? -9.507 10.305 13.075 1.00 85.19 114 PHE A CA 1
ATOM 960 C C . PHE A 1 114 ? -10.304 9.483 12.065 1.00 85.19 114 PHE A C 1
ATOM 962 O O . PHE A 1 114 ? -9.872 9.309 10.930 1.00 85.19 114 PHE A O 1
ATOM 969 N N . SER A 1 115 ? -11.452 8.952 12.476 1.00 82.06 115 SER A N 1
ATOM 970 C CA . SER A 1 115 ? -12.298 8.126 11.602 1.00 82.06 115 SER A CA 1
ATOM 971 C C . SER A 1 115 ? -13.060 8.960 10.568 1.00 82.06 115 SER A C 1
ATOM 973 O O . SER A 1 115 ? -13.511 8.442 9.548 1.00 82.06 115 SER A O 1
ATOM 975 N N . ARG A 1 116 ? -13.234 10.268 10.816 1.00 81.94 116 ARG A N 1
ATOM 976 C CA . ARG A 1 116 ? -14.013 11.167 9.957 1.00 81.94 116 ARG A CA 1
ATOM 977 C C . ARG A 1 116 ? -13.333 12.519 9.813 1.00 81.94 116 ARG A C 1
ATOM 979 O O . ARG A 1 116 ? -12.804 13.072 10.773 1.00 81.94 116 ARG A O 1
ATOM 986 N N . ILE A 1 117 ? -13.460 13.123 8.629 1.00 81.56 117 ILE A N 1
ATOM 987 C CA . ILE A 1 117 ? -12.989 14.499 8.381 1.00 81.56 117 ILE A CA 1
ATOM 988 C C . ILE A 1 117 ? -13.7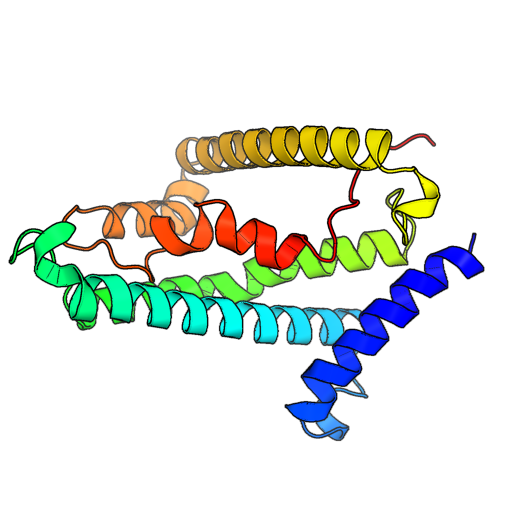14 15.492 9.302 1.00 81.56 117 ILE A C 1
ATOM 990 O O . ILE A 1 117 ? -13.117 16.477 9.725 1.00 81.56 117 ILE A O 1
ATOM 994 N N . SER A 1 118 ? -14.978 15.228 9.658 1.00 86.44 118 SER A N 1
ATOM 995 C CA . SER A 1 118 ? -15.757 16.064 10.583 1.00 86.44 118 SER A CA 1
ATOM 996 C C . SER A 1 118 ? -15.129 16.205 11.970 1.00 86.44 118 SER A C 1
ATOM 998 O O . SER A 1 118 ? -15.407 17.192 12.642 1.00 86.44 118 SER A O 1
ATOM 1000 N N . ASP A 1 119 ? -14.279 15.261 12.380 1.00 85.69 119 ASP A N 1
ATOM 1001 C CA . ASP A 1 119 ? -13.662 15.253 13.710 1.00 85.69 119 ASP A CA 1
ATOM 1002 C C . ASP A 1 119 ? -12.525 16.288 13.822 1.00 85.69 119 ASP A C 1
ATOM 1004 O O . ASP A 1 119 ? -12.156 16.688 14.924 1.00 85.69 119 ASP A O 1
ATOM 1008 N N . VAL A 1 120 ? -11.981 16.740 12.683 1.00 86.44 120 VAL A N 1
ATOM 1009 C CA . VAL A 1 120 ? -10.876 17.719 12.601 1.00 86.44 120 VAL A CA 1
ATOM 1010 C C . VAL A 1 120 ? -11.212 18.952 11.757 1.00 86.44 120 VAL A C 1
ATOM 1012 O O . VAL A 1 120 ? -10.610 20.009 11.923 1.00 86.44 120 VAL A O 1
ATOM 1015 N N . GLY A 1 121 ? -12.184 18.844 10.852 1.00 89.94 121 GLY A N 1
ATOM 1016 C CA . GLY A 1 121 ? -12.531 19.873 9.878 1.00 89.94 121 GLY A CA 1
ATOM 1017 C C . GLY A 1 121 ? -11.587 19.916 8.670 1.00 89.94 121 GLY A C 1
ATOM 1018 O O . GLY A 1 121 ? -10.418 19.535 8.727 1.00 89.94 121 GLY A O 1
ATOM 1019 N N . TRP A 1 122 ? -12.101 20.426 7.547 1.00 89.25 122 TRP A N 1
ATOM 1020 C CA . TRP A 1 122 ? -11.372 20.497 6.274 1.00 89.25 122 TRP A CA 1
ATOM 1021 C C . TRP A 1 122 ? -10.012 21.213 6.338 1.00 89.25 122 TRP A C 1
ATOM 1023 O O . TRP A 1 122 ? -9.061 20.682 5.764 1.00 89.25 122 TRP A O 1
ATOM 1033 N N . PRO A 1 123 ? -9.855 22.369 7.018 1.00 92.56 123 PRO A N 1
ATOM 1034 C CA . PRO A 1 123 ? -8.564 23.056 7.054 1.00 92.56 123 PRO A CA 1
ATOM 1035 C C . PRO A 1 123 ? -7.465 22.223 7.721 1.00 92.56 123 PRO A C 1
ATOM 1037 O O . PRO A 1 123 ? -6.368 22.102 7.176 1.00 92.56 123 PRO A O 1
ATOM 1040 N N . LEU A 1 124 ? -7.766 21.606 8.870 1.00 87.75 124 LEU A N 1
ATOM 1041 C CA . LEU A 1 124 ? -6.808 20.752 9.574 1.00 87.75 124 LEU A CA 1
ATOM 1042 C C . LEU A 1 124 ? -6.566 19.444 8.829 1.00 87.75 124 LEU A C 1
ATOM 1044 O O . LEU A 1 124 ? -5.425 19.005 8.758 1.00 87.75 124 LEU A O 1
ATOM 1048 N N . TYR A 1 125 ? -7.594 18.865 8.207 1.00 82.62 125 TYR A N 1
ATOM 1049 C CA . TYR A 1 125 ? -7.420 17.711 7.328 1.00 82.62 125 TYR A CA 1
ATOM 1050 C C . TYR A 1 125 ? -6.415 17.997 6.201 1.00 82.62 125 TYR A C 1
ATOM 1052 O O . TYR A 1 125 ? -5.482 17.223 6.005 1.00 82.62 125 TYR A O 1
ATOM 1060 N N . LEU A 1 126 ? -6.551 19.130 5.500 1.00 87.12 126 LEU A N 1
ATOM 1061 C CA . LEU A 1 126 ? -5.623 19.517 4.431 1.00 87.12 126 LEU A CA 1
ATOM 1062 C C . LEU A 1 126 ? -4.204 19.778 4.955 1.00 87.12 126 LEU A C 1
ATOM 1064 O O . LEU A 1 126 ? -3.233 19.416 4.290 1.00 87.12 126 LEU A O 1
ATOM 1068 N N . LEU A 1 127 ? -4.071 20.367 6.147 1.00 88.62 127 LEU A N 1
ATOM 1069 C CA . LEU A 1 127 ? -2.774 20.553 6.798 1.00 88.62 127 LEU A CA 1
ATOM 1070 C C . LEU A 1 127 ? -2.127 19.208 7.154 1.00 88.62 127 LEU A C 1
ATOM 1072 O O . LEU A 1 127 ? -0.968 18.985 6.814 1.00 88.62 127 LEU A O 1
ATOM 1076 N N . TYR A 1 128 ? -2.864 18.304 7.801 1.00 83.12 128 TYR A N 1
ATOM 1077 C CA . TYR A 1 128 ? -2.375 16.970 8.151 1.00 83.12 128 TYR A CA 1
ATOM 1078 C C . TYR A 1 128 ? -2.005 16.158 6.919 1.00 83.12 128 TYR A C 1
ATOM 1080 O O . TYR A 1 128 ? -0.966 15.506 6.919 1.00 83.12 128 TYR A O 1
ATOM 1088 N N . LEU A 1 129 ? -2.793 16.261 5.850 1.00 80.94 129 LEU A N 1
ATOM 1089 C CA . LEU A 1 129 ? -2.465 15.686 4.555 1.00 80.94 129 LEU A CA 1
ATOM 1090 C C . LEU A 1 129 ? -1.133 16.240 4.025 1.00 80.94 129 LEU A C 1
ATOM 1092 O O . LEU A 1 129 ? -0.254 15.465 3.664 1.00 80.94 129 LEU A O 1
ATOM 1096 N N . ALA A 1 130 ? -0.940 17.560 4.017 1.00 84.12 130 ALA A N 1
ATOM 1097 C CA . ALA A 1 130 ? 0.307 18.167 3.547 1.00 84.12 130 ALA A CA 1
ATOM 1098 C C . ALA A 1 130 ? 1.524 17.746 4.393 1.00 84.12 130 ALA A C 1
ATOM 1100 O O . ALA A 1 130 ? 2.572 17.407 3.842 1.00 84.12 130 ALA A O 1
ATOM 1101 N N . VAL A 1 131 ? 1.377 17.718 5.721 1.00 85.50 131 VAL A N 1
ATOM 1102 C CA . VAL A 1 131 ? 2.418 17.253 6.652 1.00 85.50 131 VAL A CA 1
ATOM 1103 C C . VAL A 1 131 ? 2.741 15.779 6.414 1.00 85.50 131 VAL A C 1
ATOM 1105 O O . VAL A 1 131 ? 3.913 15.422 6.315 1.00 85.50 131 VAL A O 1
ATOM 1108 N N . TYR A 1 132 ? 1.722 14.933 6.261 1.00 78.31 132 TYR A N 1
ATOM 1109 C CA . TYR A 1 132 ? 1.887 13.519 5.937 1.00 78.31 132 TYR A CA 1
ATOM 1110 C C . TYR A 1 132 ? 2.689 13.335 4.644 1.00 78.31 132 TYR A C 1
ATOM 1112 O O . TYR A 1 132 ? 3.675 12.601 4.634 1.00 78.31 132 TYR A O 1
ATOM 1120 N N . LEU A 1 133 ? 2.323 14.048 3.574 1.00 80.00 133 LEU A N 1
ATOM 1121 C CA . LEU A 1 133 ? 3.027 13.976 2.293 1.00 80.00 133 LEU A CA 1
ATOM 1122 C C . LEU A 1 133 ? 4.495 14.392 2.423 1.00 80.00 133 LEU A C 1
ATOM 1124 O O . LEU A 1 133 ? 5.368 13.723 1.873 1.00 80.00 133 LEU A O 1
ATOM 1128 N N . ALA A 1 134 ? 4.776 15.450 3.186 1.00 81.88 134 ALA A N 1
ATOM 1129 C CA . ALA A 1 134 ? 6.141 15.898 3.439 1.00 81.88 134 ALA A CA 1
ATOM 1130 C C . ALA A 1 134 ? 6.960 14.852 4.217 1.00 81.88 134 ALA A C 1
ATOM 1132 O O . ALA A 1 134 ? 8.102 14.573 3.850 1.00 81.88 134 ALA A O 1
ATOM 1133 N N . ILE A 1 135 ? 6.378 14.243 5.257 1.00 80.88 135 ILE A N 1
ATOM 1134 C CA . ILE A 1 135 ? 7.034 13.195 6.055 1.00 80.88 135 ILE A CA 1
ATOM 1135 C C . ILE A 1 135 ? 7.296 11.950 5.207 1.00 80.88 135 ILE A C 1
ATOM 1137 O O . ILE A 1 135 ? 8.391 11.395 5.270 1.00 80.88 135 ILE A O 1
ATOM 1141 N N . VAL A 1 136 ? 6.323 11.514 4.404 1.00 77.19 136 VAL A N 1
ATOM 1142 C CA . VAL A 1 136 ? 6.475 10.348 3.524 1.00 77.19 136 VAL A CA 1
ATOM 1143 C C . VAL A 1 136 ? 7.570 10.586 2.494 1.00 77.19 136 VAL A C 1
ATOM 1145 O O . VAL A 1 136 ? 8.438 9.731 2.338 1.00 77.19 136 VAL A O 1
ATOM 1148 N N . GLU A 1 137 ? 7.576 11.741 1.828 1.00 77.50 137 GLU A N 1
ATOM 1149 C CA . GLU A 1 137 ? 8.604 12.075 0.838 1.00 77.50 137 GLU A CA 1
ATOM 1150 C C . GLU A 1 137 ? 9.998 12.111 1.478 1.00 77.50 137 GLU A C 1
ATOM 1152 O O . GLU A 1 137 ? 10.947 11.506 0.973 1.00 77.50 137 GLU A O 1
ATOM 1157 N N . PHE A 1 138 ? 10.113 12.747 2.646 1.00 79.75 138 PHE A N 1
ATOM 1158 C CA . PHE A 1 138 ? 11.354 12.780 3.412 1.00 79.75 138 PHE A CA 1
ATOM 1159 C C . PHE A 1 138 ? 11.807 11.373 3.835 1.00 79.75 138 PHE A C 1
ATOM 1161 O O . PHE A 1 138 ? 12.976 11.021 3.672 1.00 79.75 138 PHE A O 1
ATOM 1168 N N . GLY A 1 139 ? 10.889 10.543 4.332 1.00 75.62 139 GLY A N 1
ATOM 1169 C CA . GLY A 1 139 ? 11.163 9.164 4.731 1.00 75.62 139 GLY A CA 1
ATOM 1170 C C . GLY A 1 139 ? 11.612 8.291 3.559 1.00 75.62 139 GLY A C 1
ATOM 1171 O O . GLY A 1 139 ? 12.596 7.563 3.681 1.00 75.62 139 GLY A O 1
ATOM 1172 N N . ILE A 1 140 ? 10.952 8.405 2.403 1.00 76.25 140 ILE A N 1
ATOM 1173 C CA . ILE A 1 140 ? 11.340 7.706 1.170 1.00 76.25 140 ILE A CA 1
ATOM 1174 C C . ILE A 1 140 ? 12.738 8.141 0.728 1.00 76.25 140 ILE A C 1
ATOM 1176 O O . ILE A 1 140 ? 13.547 7.282 0.375 1.00 76.25 140 ILE A O 1
ATOM 1180 N N . TYR A 1 141 ? 13.046 9.440 0.773 1.00 79.62 141 TYR A N 1
ATOM 1181 C CA . TYR A 1 141 ? 14.372 9.953 0.427 1.00 79.62 141 TYR A CA 1
ATOM 1182 C C . TYR A 1 141 ? 15.469 9.318 1.291 1.00 79.62 141 TYR A C 1
ATOM 1184 O O . TYR A 1 141 ? 16.434 8.770 0.752 1.00 79.62 141 TYR A O 1
ATOM 1192 N N . TRP A 1 142 ? 15.310 9.331 2.617 1.00 83.19 142 TRP A N 1
ATOM 1193 C CA . TRP A 1 142 ? 16.299 8.738 3.519 1.00 83.19 142 TRP A CA 1
ATOM 1194 C C . TRP A 1 142 ? 16.375 7.222 3.378 1.00 83.19 142 TRP A C 1
ATOM 1196 O O . TRP A 1 142 ? 17.471 6.693 3.244 1.00 83.19 142 TRP A O 1
ATOM 1206 N N . ALA A 1 143 ? 15.247 6.515 3.298 1.00 80.00 143 ALA A N 1
ATOM 1207 C CA . ALA A 1 143 ? 15.246 5.070 3.066 1.00 80.00 143 ALA A CA 1
ATOM 1208 C C . ALA A 1 143 ? 15.965 4.696 1.759 1.00 80.00 143 ALA A C 1
ATOM 1210 O O . ALA A 1 143 ? 16.745 3.743 1.714 1.00 80.00 143 ALA A O 1
ATOM 1211 N N . HIS A 1 144 ? 15.743 5.466 0.691 1.00 77.12 144 HIS A N 1
ATOM 1212 C CA . HIS A 1 144 ? 16.428 5.273 -0.582 1.00 77.12 144 HIS A CA 1
ATOM 1213 C C . HIS A 1 144 ? 17.932 5.554 -0.482 1.00 77.12 144 HIS A C 1
ATOM 1215 O O . HIS A 1 144 ? 18.733 4.851 -1.100 1.00 77.12 144 HIS A O 1
ATOM 1221 N N . ARG A 1 145 ? 18.322 6.567 0.293 1.00 83.00 145 ARG A N 1
ATOM 1222 C CA . ARG A 1 145 ? 19.724 6.889 0.564 1.00 83.00 145 ARG A CA 1
ATOM 1223 C C . ARG A 1 145 ? 20.417 5.783 1.364 1.00 83.00 145 ARG A C 1
ATOM 1225 O O . ARG A 1 145 ? 21.472 5.315 0.952 1.00 83.00 145 ARG A O 1
ATOM 1232 N N . GLU A 1 146 ? 19.797 5.292 2.429 1.00 81.56 146 GLU A N 1
ATOM 1233 C CA . GLU A 1 146 ? 20.327 4.190 3.244 1.00 81.56 146 GLU A CA 1
ATOM 1234 C C . GLU A 1 146 ? 20.486 2.895 2.430 1.00 81.56 146 GLU A C 1
ATOM 1236 O O . GLU A 1 146 ? 21.467 2.165 2.577 1.00 81.56 146 GLU A O 1
ATOM 1241 N N . LEU A 1 147 ? 19.568 2.632 1.491 1.00 81.00 147 LEU A N 1
ATOM 1242 C CA . LEU A 1 147 ? 19.686 1.535 0.520 1.00 81.00 147 LEU A CA 1
ATOM 1243 C C . LEU A 1 147 ? 20.927 1.650 -0.380 1.00 81.00 147 LEU A C 1
ATOM 1245 O O . LEU A 1 147 ? 21.384 0.640 -0.917 1.00 81.00 147 LEU A O 1
ATOM 1249 N N . HIS A 1 148 ? 21.460 2.857 -0.566 1.00 80.75 148 HIS A N 1
ATOM 1250 C CA . HIS A 1 148 ? 22.711 3.103 -1.275 1.00 80.75 148 HIS A CA 1
ATOM 1251 C C . HIS A 1 148 ? 23.939 3.045 -0.364 1.00 80.75 148 HIS A C 1
ATOM 1253 O O . HIS A 1 148 ? 24.969 2.516 -0.785 1.00 80.75 148 HIS A O 1
ATOM 1259 N N . ASP A 1 149 ? 23.824 3.540 0.865 1.00 83.50 149 ASP A N 1
ATOM 1260 C CA . ASP A 1 149 ? 24.952 3.666 1.788 1.00 83.50 149 ASP A CA 1
ATOM 1261 C C . ASP A 1 149 ? 25.291 2.322 2.478 1.00 83.50 149 ASP A C 1
ATOM 1263 O O . ASP A 1 149 ? 26.462 1.997 2.704 1.00 83.50 149 ASP A O 1
ATOM 1267 N N . ILE A 1 150 ? 24.296 1.462 2.731 1.00 85.62 150 ILE A N 1
ATOM 1268 C CA . ILE A 1 150 ? 24.475 0.169 3.409 1.00 85.62 150 ILE A CA 1
ATOM 1269 C C . ILE A 1 150 ? 24.706 -0.964 2.390 1.00 85.62 150 ILE A C 1
ATOM 1271 O O . ILE A 1 150 ? 23.788 -1.429 1.711 1.00 85.62 150 ILE A O 1
ATOM 1275 N N . LYS A 1 151 ? 25.941 -1.493 2.325 1.00 81.12 151 LYS A N 1
ATOM 1276 C CA . LYS A 1 151 ? 26.374 -2.496 1.320 1.00 81.12 151 LYS A CA 1
ATOM 1277 C C . LYS A 1 151 ? 25.468 -3.741 1.198 1.00 81.12 151 LYS A C 1
ATOM 1279 O O . LYS A 1 151 ? 25.176 -4.128 0.064 1.00 81.12 151 LYS A O 1
ATOM 1284 N N . PRO A 1 152 ? 25.018 -4.400 2.289 1.00 80.25 152 PRO A N 1
ATOM 1285 C CA . PRO A 1 152 ? 24.082 -5.521 2.174 1.00 80.25 152 PRO A CA 1
ATOM 1286 C C . PRO A 1 152 ? 22.720 -5.122 1.594 1.00 80.25 152 PRO A C 1
ATOM 1288 O O . PRO A 1 152 ? 22.203 -5.833 0.731 1.00 80.25 152 PRO A O 1
ATOM 1291 N N . LEU A 1 153 ? 22.162 -3.982 2.019 1.00 72.56 153 LEU A N 1
ATOM 1292 C CA . LEU A 1 153 ? 20.881 -3.483 1.511 1.00 72.56 153 LEU A CA 1
ATOM 1293 C C . LEU A 1 153 ? 20.993 -3.140 0.024 1.00 72.56 153 LEU A C 1
ATOM 1295 O O . LEU A 1 153 ? 20.146 -3.551 -0.771 1.00 72.56 153 LEU A O 1
ATOM 1299 N N . TYR A 1 154 ? 22.101 -2.515 -0.374 1.00 75.06 154 TYR A N 1
ATOM 1300 C CA . TYR A 1 154 ? 22.395 -2.280 -1.777 1.00 75.06 154 TYR A CA 1
ATOM 1301 C C . TYR A 1 154 ? 22.431 -3.591 -2.566 1.00 75.06 154 TYR A C 1
ATOM 1303 O O . TYR A 1 154 ? 21.727 -3.737 -3.559 1.00 75.06 154 TYR A O 1
ATOM 1311 N N . LYS A 1 155 ? 23.211 -4.581 -2.118 1.00 76.88 155 LYS A N 1
ATOM 1312 C CA . LYS A 1 155 ? 23.413 -5.832 -2.861 1.00 76.88 155 LYS A CA 1
ATOM 1313 C C . LYS A 1 155 ? 22.131 -6.653 -3.021 1.00 76.88 155 LYS A C 1
ATOM 1315 O O . LYS A 1 155 ? 21.900 -7.190 -4.102 1.00 76.88 155 LYS A O 1
ATOM 1320 N N . TYR A 1 156 ? 21.330 -6.782 -1.964 1.00 75.38 156 TYR A N 1
ATOM 1321 C CA . TYR A 1 156 ? 20.190 -7.704 -1.952 1.00 75.38 156 TYR A CA 1
ATOM 1322 C C . TYR A 1 156 ? 18.853 -7.051 -2.309 1.00 75.38 156 TYR A C 1
ATOM 1324 O O . TYR A 1 156 ? 17.997 -7.726 -2.878 1.00 75.38 156 TYR A O 1
ATOM 1332 N N . LEU A 1 157 ? 18.672 -5.759 -2.019 1.00 70.62 157 LEU A N 1
ATOM 1333 C CA . LEU A 1 157 ? 17.396 -5.065 -2.222 1.00 70.62 157 LEU A CA 1
ATOM 1334 C C . LEU A 1 157 ? 17.474 -4.029 -3.350 1.00 70.62 157 LEU A C 1
ATOM 1336 O O . LEU A 1 157 ? 16.564 -3.958 -4.175 1.00 70.62 157 LEU A O 1
ATOM 1340 N N . HIS A 1 158 ? 18.571 -3.268 -3.440 1.00 75.75 158 HIS A N 1
ATOM 1341 C CA . HIS A 1 158 ? 18.634 -2.102 -4.333 1.00 75.75 158 HIS A CA 1
ATOM 1342 C C . HIS A 1 158 ? 19.289 -2.347 -5.699 1.00 75.75 158 HIS A C 1
ATOM 1344 O O . HIS A 1 158 ? 18.916 -1.741 -6.702 1.00 75.75 158 HIS A O 1
ATOM 1350 N N . ALA A 1 159 ? 20.250 -3.262 -5.795 1.00 70.38 159 ALA A N 1
ATOM 1351 C CA . ALA A 1 159 ? 20.994 -3.524 -7.027 1.00 70.38 159 ALA A CA 1
ATOM 1352 C C . ALA A 1 159 ? 20.065 -4.023 -8.144 1.00 70.38 159 ALA A C 1
ATOM 1354 O O . ALA A 1 159 ? 20.127 -3.546 -9.278 1.00 70.38 159 ALA A O 1
ATOM 1355 N N . THR A 1 160 ? 19.132 -4.913 -7.799 1.00 65.25 160 THR A N 1
ATOM 1356 C CA . THR A 1 160 ? 18.091 -5.426 -8.700 1.00 65.25 160 THR A CA 1
ATOM 1357 C C . THR A 1 160 ? 17.258 -4.298 -9.313 1.00 65.25 160 THR A C 1
ATOM 1359 O O . THR A 1 160 ? 16.915 -4.349 -10.491 1.00 65.25 160 THR A O 1
ATOM 1362 N N . HIS A 1 161 ? 16.987 -3.237 -8.553 1.00 65.62 161 HIS A N 1
ATOM 1363 C CA . HIS A 1 161 ? 16.237 -2.070 -9.010 1.00 65.62 161 HIS A CA 1
ATOM 1364 C C . HIS A 1 161 ? 17.019 -1.205 -10.020 1.00 65.62 161 HIS A C 1
ATOM 1366 O O . HIS A 1 161 ? 16.427 -0.639 -10.942 1.00 65.62 161 HIS A O 1
ATOM 1372 N N . HIS A 1 162 ? 18.351 -1.139 -9.917 1.00 67.94 162 HIS A N 1
ATOM 1373 C CA . HIS A 1 162 ? 19.197 -0.436 -10.895 1.00 67.94 162 HIS A CA 1
ATOM 1374 C C . HIS A 1 162 ? 19.410 -1.222 -12.191 1.00 67.94 162 HIS A C 1
ATOM 1376 O O . HIS A 1 162 ? 19.509 -0.616 -13.258 1.00 67.94 162 HIS A O 1
ATOM 1382 N N . ILE A 1 163 ? 19.394 -2.558 -12.136 1.00 65.38 163 ILE A N 1
ATOM 1383 C CA . ILE A 1 163 ? 19.515 -3.429 -13.321 1.00 65.38 163 ILE A CA 1
ATOM 1384 C C . ILE A 1 163 ? 18.389 -3.163 -14.341 1.00 65.38 163 ILE A C 1
ATOM 1386 O O . ILE A 1 163 ? 18.625 -3.215 -15.550 1.00 65.38 163 ILE A O 1
ATOM 1390 N N . TYR A 1 164 ? 17.188 -2.806 -13.874 1.00 56.47 164 TYR A N 1
ATOM 1391 C CA . TYR A 1 164 ? 16.025 -2.509 -14.724 1.00 56.47 164 TYR A CA 1
ATOM 1392 C C . TYR A 1 164 ? 15.822 -1.019 -15.034 1.00 56.47 164 TYR A C 1
ATOM 1394 O O . TYR A 1 164 ? 14.784 -0.649 -15.571 1.00 56.47 164 TYR A O 1
ATOM 1402 N N . ASN A 1 165 ? 16.795 -0.159 -14.717 1.00 58.56 165 ASN A N 1
ATOM 1403 C CA . ASN A 1 165 ? 16.728 1.280 -14.990 1.00 58.56 165 ASN A CA 1
ATOM 1404 C C . ASN A 1 165 ? 17.408 1.692 -16.306 1.00 58.56 165 ASN A C 1
ATOM 1406 O O . ASN A 1 165 ? 17.782 2.851 -16.480 1.00 58.56 165 ASN A O 1
ATOM 1410 N N . LYS A 1 166 ? 17.635 0.756 -17.230 1.00 59.38 166 LYS A N 1
ATOM 1411 C CA . LYS A 1 166 ? 18.135 1.123 -18.557 1.00 59.38 166 LYS A CA 1
ATOM 1412 C C . LYS A 1 166 ? 16.963 1.657 -19.383 1.00 59.38 166 LYS A C 1
ATOM 1414 O O . LYS A 1 166 ? 15.862 1.117 -19.312 1.00 59.38 166 LYS A O 1
ATOM 1419 N N . GLN A 1 167 ? 17.191 2.717 -20.160 1.00 53.97 167 GLN A N 1
ATOM 1420 C CA . GLN A 1 167 ? 16.153 3.427 -20.929 1.00 53.97 167 GLN A CA 1
ATOM 1421 C C . GLN A 1 167 ? 15.287 2.491 -21.795 1.00 53.97 167 GLN A C 1
ATOM 1423 O O . GLN A 1 167 ? 14.110 2.744 -22.012 1.00 53.97 167 GLN A O 1
ATOM 1428 N N . ASN A 1 168 ? 15.881 1.396 -22.268 1.00 54.62 168 ASN A N 1
ATOM 1429 C CA . ASN A 1 168 ? 15.282 0.383 -23.131 1.00 54.62 168 ASN A CA 1
ATOM 1430 C C . ASN A 1 168 ? 14.623 -0.791 -22.378 1.00 54.62 168 ASN A C 1
ATOM 1432 O O . ASN A 1 168 ? 14.136 -1.726 -23.009 1.00 54.62 168 ASN A O 1
ATOM 1436 N N . THR A 1 169 ? 14.623 -0.784 -21.042 1.00 55.16 169 THR A N 1
ATOM 1437 C CA . THR A 1 169 ? 13.964 -1.809 -20.220 1.00 55.16 169 THR A CA 1
ATOM 1438 C C . THR A 1 169 ? 12.853 -1.250 -19.337 1.00 55.16 169 THR A C 1
ATOM 1440 O O . THR A 1 169 ? 12.166 -2.036 -18.697 1.00 55.16 169 THR A O 1
ATOM 1443 N N . LEU A 1 170 ? 12.606 0.063 -19.325 1.00 61.66 170 LEU A N 1
ATOM 1444 C CA . LEU A 1 170 ? 11.532 0.677 -18.539 1.00 61.66 170 LEU A CA 1
ATOM 1445 C C . LEU A 1 170 ? 10.145 0.271 -19.060 1.00 61.66 170 LEU A C 1
ATOM 1447 O O . LEU A 1 170 ? 9.741 0.640 -20.162 1.00 61.66 170 LEU A O 1
ATOM 1451 N N . SER A 1 171 ? 9.402 -0.462 -18.229 1.00 66.88 171 SER A N 1
ATOM 1452 C CA . SER A 1 171 ? 7.981 -0.741 -18.436 1.00 66.88 171 SER A CA 1
ATOM 1453 C C . SER A 1 171 ? 7.144 -0.206 -17.276 1.00 66.88 171 SER A C 1
ATOM 1455 O O . SER A 1 171 ? 7.701 0.029 -16.197 1.00 66.88 171 SER A O 1
ATOM 1457 N N . PRO A 1 172 ? 5.819 -0.047 -17.452 1.00 68.31 172 PRO A N 1
ATOM 1458 C CA . PRO A 1 172 ? 4.916 0.282 -16.359 1.00 68.31 172 PRO A CA 1
ATOM 1459 C C . PRO A 1 172 ? 5.090 -0.633 -15.145 1.00 68.31 172 PRO A C 1
ATOM 1461 O O . PRO A 1 172 ? 5.095 -0.128 -14.032 1.00 68.31 172 PRO A O 1
ATOM 1464 N N . PHE A 1 173 ? 5.382 -1.921 -15.360 1.00 70.00 173 PHE A N 1
ATOM 1465 C CA . PHE A 1 173 ? 5.594 -2.926 -14.313 1.00 70.00 173 PHE A CA 1
ATOM 1466 C C . PHE A 1 173 ? 6.933 -2.809 -13.569 1.00 70.00 173 PHE A C 1
ATOM 1468 O O . PHE A 1 173 ? 7.136 -3.485 -12.555 1.00 70.00 173 PHE A O 1
ATOM 1475 N N . ALA A 1 174 ? 7.863 -1.973 -14.040 1.00 58.84 174 ALA A N 1
ATOM 1476 C CA . ALA A 1 174 ? 9.118 -1.727 -13.345 1.00 58.84 174 ALA A CA 1
ATOM 1477 C C . ALA A 1 174 ? 8.854 -0.977 -12.029 1.00 58.84 174 ALA A C 1
ATOM 1479 O O . ALA A 1 174 ? 8.137 0.024 -12.000 1.00 58.84 174 ALA A O 1
ATOM 1480 N N . GLY A 1 175 ? 9.504 -1.399 -10.939 1.00 52.19 175 GLY A N 1
ATOM 1481 C CA . GLY A 1 175 ? 9.320 -0.793 -9.611 1.00 52.19 175 GLY A CA 1
ATOM 1482 C C . GLY A 1 175 ? 9.576 0.724 -9.551 1.00 52.19 175 GLY A C 1
ATOM 1483 O O . GLY A 1 175 ? 8.989 1.403 -8.717 1.00 52.19 175 GLY A O 1
ATOM 1484 N N . LYS A 1 176 ? 10.373 1.282 -10.477 1.00 44.50 176 LYS A N 1
ATOM 1485 C CA . LYS A 1 176 ? 10.582 2.739 -10.625 1.00 44.50 176 LYS A CA 1
ATOM 1486 C C . LYS A 1 176 ? 9.352 3.512 -11.107 1.00 44.50 176 LYS A C 1
ATOM 1488 O O . LYS A 1 176 ? 9.244 4.709 -10.861 1.00 44.50 176 LYS A O 1
ATOM 1493 N N . PHE A 1 177 ? 8.453 2.862 -11.839 1.00 37.16 177 PHE A N 1
ATOM 1494 C CA . PHE A 1 177 ? 7.274 3.513 -12.403 1.00 37.16 177 PHE A CA 1
ATOM 1495 C C . PHE A 1 177 ? 6.027 3.217 -11.572 1.00 37.16 177 PHE A C 1
ATOM 1497 O O . PHE A 1 177 ? 5.259 4.129 -11.284 1.00 37.16 177 PHE A O 1
ATOM 1504 N N . GLN A 1 178 ? 5.865 1.970 -11.123 1.00 40.97 178 GLN A N 1
ATOM 1505 C CA . GLN A 1 178 ? 4.665 1.559 -10.399 1.00 40.97 178 GLN A CA 1
ATOM 1506 C C . GLN A 1 178 ? 4.726 1.817 -8.888 1.00 40.97 178 GLN A C 1
ATOM 1508 O O . GLN A 1 178 ? 3.680 2.038 -8.281 1.00 40.97 178 GLN A O 1
ATOM 1513 N N . LEU A 1 179 ? 5.923 1.770 -8.287 1.00 39.84 179 LEU A N 1
ATOM 1514 C CA . LEU A 1 179 ? 6.098 1.747 -6.831 1.00 39.84 179 LEU A CA 1
ATOM 1515 C C . LEU A 1 179 ? 6.658 3.051 -6.240 1.00 39.84 179 LEU A C 1
ATOM 1517 O O . LEU A 1 179 ? 6.349 3.365 -5.098 1.00 39.84 179 LEU A O 1
ATOM 1521 N N . SER A 1 180 ? 7.455 3.818 -6.996 1.00 34.12 180 SER A N 1
ATOM 1522 C CA . SER A 1 180 ? 8.085 5.061 -6.507 1.00 34.12 180 SER A CA 1
ATOM 1523 C C . SER A 1 180 ? 7.469 6.356 -7.035 1.00 34.12 180 SER A C 1
ATOM 1525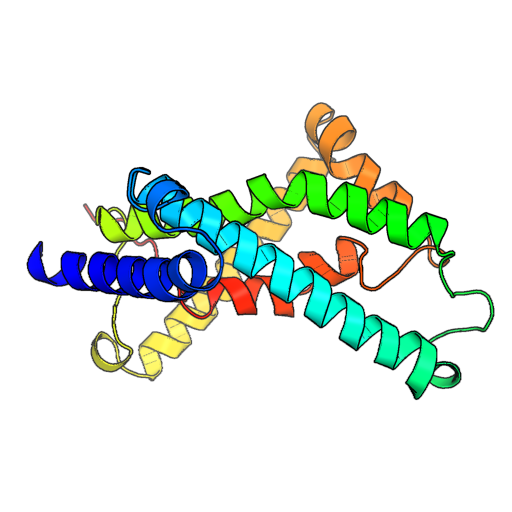 O O . SER A 1 180 ? 7.860 7.429 -6.590 1.00 34.12 180 SER A O 1
ATOM 1527 N N . ARG A 1 181 ? 6.519 6.306 -7.978 1.00 35.94 181 ARG A N 1
ATOM 1528 C CA . ARG A 1 181 ? 5.732 7.493 -8.338 1.00 35.94 181 ARG A CA 1
ATOM 1529 C C . ARG A 1 181 ? 4.410 7.446 -7.590 1.00 35.94 181 ARG A C 1
ATOM 1531 O O . ARG A 1 181 ? 3.559 6.616 -7.889 1.00 35.94 181 ARG A O 1
ATOM 1538 N N . SER A 1 182 ? 4.305 8.348 -6.621 1.00 35.66 182 SER A N 1
ATOM 1539 C CA . SER A 1 182 ? 3.222 8.740 -5.709 1.00 35.66 182 SER A CA 1
ATOM 1540 C C . SER A 1 182 ? 1.810 8.181 -5.961 1.00 35.66 182 SER A C 1
ATOM 1542 O O . SER A 1 182 ? 1.123 7.836 -5.012 1.00 35.66 182 SER A O 1
ATOM 1544 N N . PHE A 1 183 ? 1.362 7.993 -7.199 1.00 33.12 183 PHE A N 1
ATOM 1545 C CA . PHE A 1 183 ? -0.014 7.616 -7.526 1.00 33.12 183 PHE A CA 1
ATOM 1546 C C . PHE A 1 183 ? -0.503 6.282 -6.910 1.00 33.12 183 PHE A C 1
ATOM 1548 O O . PHE A 1 183 ? -1.648 6.207 -6.468 1.00 33.12 183 PHE A O 1
ATOM 1555 N N . ASN A 1 184 ? 0.342 5.245 -6.804 1.00 35.16 184 ASN A N 1
ATOM 1556 C CA . ASN A 1 184 ? -0.080 3.958 -6.215 1.00 35.16 184 ASN A CA 1
ATOM 1557 C C . ASN A 1 184 ? 0.116 3.872 -4.700 1.00 35.16 184 ASN A C 1
ATOM 1559 O O . ASN A 1 184 ? -0.756 3.338 -4.023 1.00 35.16 184 ASN A O 1
ATOM 1563 N N . PHE A 1 185 ? 1.192 4.444 -4.145 1.00 38.59 185 PHE A N 1
ATOM 1564 C CA . PHE A 1 185 ? 1.340 4.532 -2.686 1.00 38.59 185 PHE A CA 1
ATOM 1565 C C . PHE A 1 185 ? 0.177 5.329 -2.083 1.00 38.59 185 PHE A C 1
ATOM 1567 O O . PHE A 1 185 ? -0.399 4.935 -1.078 1.00 38.59 185 PHE A O 1
ATOM 1574 N N . HIS A 1 186 ? -0.255 6.389 -2.771 1.00 40.53 186 HIS A N 1
ATOM 1575 C CA . HIS A 1 186 ? -1.397 7.176 -2.334 1.00 40.53 186 HIS A CA 1
ATOM 1576 C C . HIS A 1 186 ? -2.700 6.406 -2.529 1.00 40.53 186 HIS A C 1
ATOM 1578 O O . HIS A 1 186 ? -3.494 6.405 -1.616 1.00 40.53 186 HIS A O 1
ATOM 1584 N N . SER A 1 187 ? -2.928 5.676 -3.625 1.00 35.56 187 SER A N 1
ATOM 1585 C CA . SER A 1 187 ? -4.187 4.918 -3.797 1.00 35.56 187 SER A CA 1
ATOM 1586 C C . SER A 1 187 ? -4.394 3.806 -2.755 1.00 35.56 187 SER A C 1
ATOM 1588 O O . SER A 1 187 ? -5.534 3.488 -2.428 1.00 35.56 187 SER A O 1
ATOM 1590 N N . PHE A 1 188 ? -3.312 3.243 -2.205 1.00 35.56 188 PHE A N 1
ATOM 1591 C CA . PHE A 1 188 ? -3.379 2.249 -1.125 1.00 35.56 188 PHE A CA 1
ATOM 1592 C C . PHE A 1 188 ? -3.454 2.842 0.274 1.00 35.56 188 PHE A C 1
ATOM 1594 O O . PHE A 1 188 ? -4.038 2.226 1.160 1.00 35.56 188 PHE A O 1
ATOM 1601 N N . VAL A 1 189 ? -2.873 4.022 0.475 1.00 38.62 189 VAL A N 1
ATOM 1602 C CA . VAL A 1 189 ? -2.851 4.687 1.779 1.00 38.62 189 VAL A CA 1
ATOM 1603 C C . VAL A 1 189 ? -3.947 5.750 1.892 1.00 38.62 189 VAL A C 1
ATOM 1605 O O . VAL A 1 189 ? -4.268 6.158 2.993 1.00 38.62 189 VAL A O 1
ATOM 1608 N N . LEU A 1 190 ? -4.598 6.150 0.794 1.00 33.69 190 LEU A N 1
ATOM 1609 C CA . LEU A 1 190 ? -5.680 7.144 0.758 1.00 33.69 190 LEU A CA 1
ATOM 1610 C C . LEU A 1 190 ? -6.890 6.790 1.626 1.00 33.69 190 LEU A C 1
ATOM 1612 O O . LEU A 1 190 ? -7.400 7.705 2.270 1.00 33.69 190 LEU A O 1
ATOM 1616 N N . PRO A 1 191 ? -7.314 5.517 1.735 1.00 36.91 191 PRO A N 1
ATOM 1617 C CA . PRO A 1 191 ? -8.338 5.140 2.707 1.00 36.91 191 PRO A CA 1
ATOM 1618 C C . PRO A 1 191 ? -7.859 5.258 4.165 1.00 36.91 191 PRO A C 1
ATOM 1620 O O . PRO A 1 191 ? -8.674 5.413 5.061 1.00 36.91 191 PRO A O 1
ATOM 1623 N N . TYR A 1 192 ? -6.542 5.238 4.398 1.00 36.16 192 TYR A N 1
ATOM 1624 C CA . TYR A 1 192 ? -5.894 5.286 5.716 1.00 36.16 192 TYR A CA 1
ATOM 1625 C C . TYR A 1 192 ? -5.127 6.598 5.956 1.00 36.16 192 TYR A C 1
ATOM 1627 O O . TYR A 1 192 ? -4.296 6.679 6.863 1.00 36.16 192 TYR A O 1
ATOM 1635 N N . MET A 1 193 ? -5.382 7.628 5.136 1.00 37.94 193 MET A N 1
ATOM 1636 C CA . MET A 1 193 ? -4.776 8.963 5.203 1.00 37.94 193 MET A CA 1
ATOM 1637 C C . MET A 1 193 ? -5.286 9.710 6.431 1.00 37.94 193 MET A C 1
ATOM 1639 O O . MET A 1 193 ? -6.043 10.664 6.298 1.00 37.94 193 MET A O 1
ATOM 1643 N N . LEU A 1 194 ? -4.877 9.254 7.613 1.00 39.97 194 LEU A N 1
ATOM 1644 C CA . LEU A 1 194 ? -4.897 9.962 8.890 1.00 39.97 194 LEU A CA 1
ATOM 1645 C C . LEU A 1 194 ? -3.957 9.241 9.872 1.00 39.97 194 LEU A C 1
ATOM 1647 O O . LEU A 1 194 ? -4.332 8.910 10.989 1.00 39.97 194 LEU A O 1
ATOM 1651 N N . VAL A 1 195 ? -2.706 9.008 9.464 1.00 40.25 195 VAL A N 1
ATOM 1652 C CA . VAL A 1 195 ? -1.614 8.664 10.390 1.00 40.25 195 VAL A CA 1
ATOM 1653 C C . VAL A 1 195 ? -0.758 9.909 10.580 1.00 40.25 195 VAL A C 1
ATOM 1655 O O . VAL A 1 195 ? 0.262 10.103 9.922 1.00 40.25 195 VAL A O 1
ATOM 1658 N N . VAL A 1 196 ? -1.205 10.786 11.477 1.00 35.03 196 VAL A N 1
ATOM 1659 C CA . VAL A 1 196 ? -0.317 11.748 12.129 1.00 35.03 196 VAL A CA 1
ATOM 1660 C C . VAL A 1 196 ? 0.043 11.135 13.477 1.00 35.03 196 VAL A C 1
ATOM 1662 O O . VAL A 1 196 ? -0.684 11.264 14.459 1.00 35.03 196 VAL A O 1
ATOM 1665 N N . CYS A 1 197 ? 1.168 10.418 13.516 1.00 35.09 197 CYS A N 1
ATOM 1666 C CA . CYS A 1 197 ? 1.819 10.052 14.768 1.00 35.09 197 CYS A CA 1
ATOM 1667 C C . CYS A 1 197 ? 2.352 11.328 15.429 1.00 35.09 197 CYS A C 1
ATOM 1669 O O . CYS A 1 197 ? 3.471 11.752 15.152 1.00 35.09 197 CYS A O 1
ATOM 1671 N N . LEU A 1 198 ? 1.562 11.935 16.309 1.00 29.08 198 LEU A N 1
ATOM 1672 C CA . LEU A 1 198 ? 2.104 12.743 17.393 1.00 29.08 198 LEU A CA 1
ATOM 1673 C C . LEU A 1 198 ? 1.941 11.911 18.664 1.00 29.08 198 LEU A C 1
ATOM 1675 O O . LEU A 1 198 ? 0.837 11.781 19.189 1.00 29.08 198 LEU A O 1
ATOM 1679 N N . CYS A 1 199 ? 3.039 11.281 19.095 1.00 23.59 199 CYS A N 1
ATOM 1680 C CA . CYS A 1 199 ? 3.167 10.779 20.457 1.00 23.59 199 CYS A CA 1
ATOM 1681 C C . CYS A 1 199 ? 3.125 11.987 21.394 1.00 23.59 199 CYS A C 1
ATOM 1683 O O . CYS A 1 199 ? 4.119 12.699 21.513 1.00 23.59 199 CYS A O 1
ATOM 1685 N N . GLU A 1 200 ? 2.004 12.193 22.068 1.00 24.47 200 GLU A N 1
ATOM 1686 C CA . GLU A 1 200 ? 2.015 12.804 23.391 1.00 24.47 200 GLU A CA 1
ATOM 1687 C C . GLU A 1 200 ? 1.500 11.740 24.357 1.00 24.47 200 GLU A C 1
ATOM 1689 O O . GLU A 1 200 ? 0.369 11.266 24.235 1.00 24.47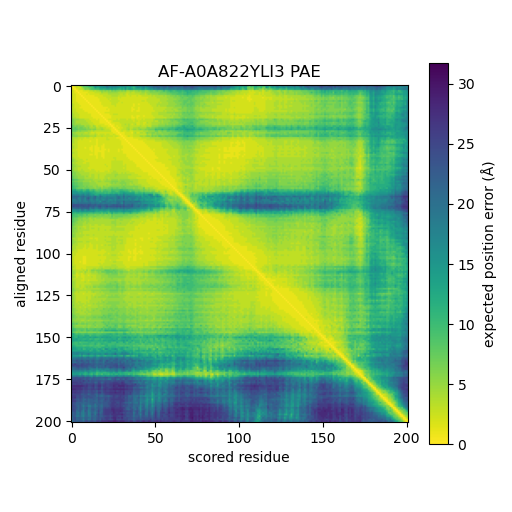 200 GLU A O 1
ATOM 1694 N N . SER A 1 201 ? 2.415 11.291 25.218 1.00 30.72 201 SER A N 1
ATOM 1695 C CA . SER A 1 201 ? 2.165 10.484 26.414 1.00 30.72 201 SER A CA 1
ATOM 1696 C C . SER A 1 201 ? 1.304 11.233 27.418 1.00 30.72 201 SER A C 1
ATOM 1698 O O . SER A 1 201 ? 1.610 12.433 27.608 1.00 30.72 201 SER A O 1
#

Organism: Nelumbo nucifera (NCBI:txid4432)

Radius of gyration: 19.39 Å; Cα contacts (8 Å, |Δi|>4): 162; chains: 1; bounding box: 42×45×58 Å

Mean predicted aligned error: 9.21 Å

InterPro domains:
  IPR006694 Fatty acid hydroxylase [PF04116] (130-194)
  IPR050307 Sterol desaturase-related [PTHR11863] (14-175)

Solvent-accessible surface area (backbone atoms only — not comparable to full-atom values): 11277 Å² total; per-residue (Å²): 107,68,78,62,35,46,53,51,49,53,49,54,50,49,53,31,47,58,51,41,62,75,73,41,64,63,86,76,50,74,81,46,57,68,70,56,39,45,30,51,37,36,36,52,53,51,50,49,52,52,51,52,52,28,48,53,47,43,44,43,47,68,67,72,42,33,88,78,81,46,63,92,81,36,65,43,51,72,69,53,48,50,53,29,43,55,55,46,61,70,45,41,66,63,60,24,42,53,62,36,49,50,49,51,35,44,48,70,61,77,38,58,61,66,97,46,64,82,80,63,33,70,71,52,48,53,49,52,50,53,51,42,53,52,52,50,53,51,50,52,50,50,54,56,48,48,31,65,73,37,64,70,45,19,65,75,65,40,45,68,60,59,73,50,66,44,81,51,46,53,41,49,52,28,60,75,53,49,63,69,41,63,69,47,58,43,67,71,39,57,90,60,73,43,72,55,76,65,90,76,131